Protein AF-A0A553USC6-F1 (afdb_monomer)

InterPro domains:
  IPR012440 Helical membrane plugin domain [PF07849] (114-147)

Sequence (193 aa):
MAKYIQYTPKPKTPQEHYADAEFESAEARIESLKLLRELHEAGVLDVLSKLVRGGEGLTSAIFHTLSDEGSLKAIRNVTELGKTLGSLDPQAVGQLGAVLNAGVNEGARSVAQGKGVGLTDLLKLLNDKDVQLALGAVFGLLKGAGRALREARGDTINTPNQGEFDRHDQIQPTPNAPKRPTKPVRSKPVASK

pLDDT: mean 71.59, std 14.87, range [42.75, 95.56]

Structure (mmCIF, N/CA/C/O backbone):
data_AF-A0A553USC6-F1
#
_entry.id   AF-A0A553USC6-F1
#
loop_
_atom_site.group_PDB
_atom_site.id
_atom_site.type_symbol
_atom_site.label_atom_id
_atom_site.label_alt_id
_atom_site.label_comp_id
_atom_site.label_asym_id
_atom_site.label_entity_id
_atom_site.label_seq_id
_atom_site.pdbx_PDB_ins_code
_atom_site.Cartn_x
_atom_site.Cartn_y
_atom_site.Cartn_z
_atom_site.occupancy
_atom_site.B_iso_or_equiv
_atom_site.auth_seq_id
_atom_site.auth_comp_id
_atom_site.auth_asym_id
_atom_site.auth_atom_id
_atom_site.pdbx_PDB_model_num
ATOM 1 N N . MET A 1 1 ? 70.818 21.281 6.107 1.00 44.94 1 MET A N 1
ATOM 2 C CA . MET A 1 1 ? 69.397 21.642 5.906 1.00 44.94 1 MET A CA 1
ATOM 3 C C . MET A 1 1 ? 68.691 20.419 5.331 1.00 44.94 1 MET A C 1
ATOM 5 O O . MET A 1 1 ? 69.056 20.001 4.240 1.00 44.94 1 MET A O 1
ATOM 9 N N . ALA A 1 2 ? 67.802 19.772 6.091 1.00 54.25 2 ALA A N 1
ATOM 10 C CA . ALA A 1 2 ? 67.128 18.540 5.6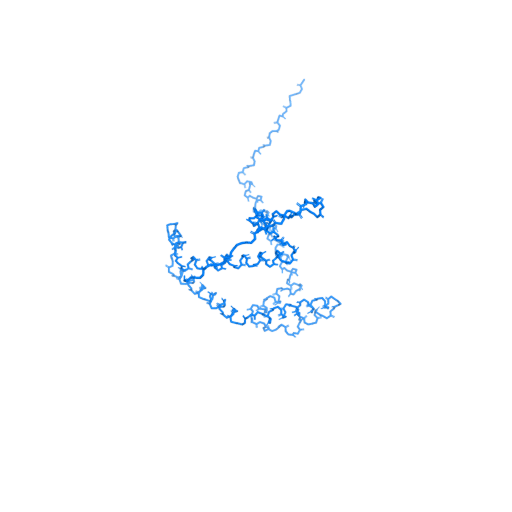68 1.00 54.25 2 ALA A CA 1
ATOM 11 C C . ALA A 1 2 ? 65.927 18.863 4.763 1.00 54.25 2 ALA A C 1
ATOM 13 O O . ALA A 1 2 ? 65.144 19.763 5.061 1.00 54.25 2 ALA A O 1
ATOM 14 N N . LYS A 1 3 ? 65.809 18.148 3.642 1.00 57.22 3 LYS A N 1
ATOM 15 C CA . LYS A 1 3 ? 64.749 18.329 2.645 1.00 57.22 3 LYS A CA 1
ATOM 16 C C . LYS A 1 3 ? 63.546 17.480 3.064 1.00 57.22 3 LYS A C 1
ATOM 18 O O . LYS A 1 3 ? 63.677 16.265 3.181 1.00 57.22 3 LYS A O 1
ATOM 23 N N . TYR A 1 4 ? 62.403 18.113 3.320 1.00 60.38 4 TYR A N 1
ATOM 24 C CA . TYR A 1 4 ? 61.165 17.407 3.655 1.00 60.38 4 TYR A CA 1
ATOM 25 C C . TYR A 1 4 ? 60.704 16.564 2.464 1.00 60.38 4 TYR A C 1
ATOM 27 O O . TYR A 1 4 ? 60.563 17.066 1.348 1.00 60.38 4 TYR A O 1
ATOM 35 N N . ILE A 1 5 ? 60.469 15.279 2.714 1.00 62.19 5 ILE A N 1
ATOM 36 C CA . ILE A 1 5 ? 59.822 14.377 1.766 1.00 62.19 5 ILE A CA 1
ATOM 37 C C . ILE A 1 5 ? 58.325 14.671 1.863 1.00 62.19 5 ILE A C 1
ATOM 39 O O . ILE A 1 5 ? 57.718 14.433 2.906 1.00 62.19 5 ILE A O 1
ATOM 43 N N . GLN A 1 6 ? 57.735 15.247 0.816 1.00 60.78 6 GLN A N 1
ATOM 44 C CA . GLN A 1 6 ? 56.282 15.374 0.747 1.00 60.78 6 GLN A CA 1
ATOM 45 C C . GLN A 1 6 ? 55.685 13.973 0.603 1.00 60.78 6 GLN A C 1
ATOM 47 O O . GLN A 1 6 ? 55.802 13.350 -0.450 1.00 60.78 6 GLN A O 1
ATOM 52 N N . TYR A 1 7 ? 55.055 13.474 1.666 1.00 62.59 7 TYR A N 1
ATOM 53 C CA . TYR A 1 7 ? 54.217 12.287 1.584 1.00 62.59 7 TYR A CA 1
ATOM 54 C C . TYR A 1 7 ? 52.884 12.689 0.955 1.00 62.59 7 TYR A C 1
ATOM 56 O O . TYR A 1 7 ? 52.000 13.221 1.622 1.00 62.59 7 TYR A O 1
ATOM 64 N N . THR A 1 8 ? 52.754 12.474 -0.349 1.00 64.56 8 THR A N 1
ATOM 65 C CA . THR A 1 8 ? 51.450 12.459 -1.010 1.00 64.56 8 THR A CA 1
ATOM 66 C C . THR A 1 8 ? 50.945 11.018 -0.942 1.00 64.56 8 THR A C 1
ATOM 68 O O . THR A 1 8 ? 51.561 10.149 -1.567 1.00 64.56 8 THR A O 1
ATOM 71 N N . PRO A 1 9 ? 49.887 10.710 -0.163 1.00 65.38 9 PRO A N 1
ATOM 72 C CA . PRO A 1 9 ? 49.318 9.371 -0.175 1.00 65.38 9 PRO A CA 1
ATOM 73 C C . PRO A 1 9 ? 48.890 9.052 -1.607 1.00 65.38 9 PRO A C 1
ATOM 75 O O . PRO A 1 9 ? 48.226 9.862 -2.258 1.00 65.38 9 PRO A O 1
ATOM 78 N N . LYS A 1 10 ? 49.319 7.896 -2.120 1.00 67.56 10 LYS A N 1
ATOM 79 C CA . LYS A 1 10 ? 48.894 7.441 -3.445 1.00 67.56 10 LYS A CA 1
ATOM 80 C C . LYS A 1 10 ? 47.360 7.362 -3.452 1.00 67.56 10 LYS A C 1
ATOM 82 O O . LYS A 1 10 ? 46.802 6.818 -2.497 1.00 67.56 10 LYS A O 1
ATOM 87 N N . PRO A 1 11 ? 46.674 7.902 -4.474 1.00 66.94 11 PRO A N 1
ATOM 88 C CA . PRO A 1 11 ? 45.236 7.715 -4.596 1.00 66.94 11 PRO A CA 1
ATOM 89 C C . PRO A 1 11 ? 44.950 6.213 -4.685 1.00 66.94 11 PRO A C 1
ATOM 91 O O . PRO A 1 11 ? 45.615 5.510 -5.452 1.00 66.94 11 PRO A O 1
ATOM 94 N N . LYS A 1 12 ? 44.007 5.736 -3.862 1.00 63.91 12 LYS A N 1
ATOM 95 C CA . LYS A 1 12 ? 43.582 4.333 -3.838 1.00 63.91 12 LYS A CA 1
ATOM 96 C C . LYS A 1 12 ? 43.211 3.898 -5.253 1.00 63.91 12 LYS A C 1
ATOM 98 O O . LYS A 1 12 ? 42.528 4.612 -5.990 1.00 63.91 12 LYS A O 1
ATOM 103 N N . THR A 1 13 ? 43.713 2.741 -5.650 1.00 69.62 13 THR A N 1
ATOM 104 C CA . THR A 1 13 ? 43.420 2.183 -6.969 1.00 69.62 13 THR A CA 1
ATOM 105 C C . THR A 1 13 ? 41.966 1.696 -7.009 1.00 69.62 13 THR A C 1
ATOM 107 O O . THR A 1 13 ? 41.433 1.293 -5.972 1.00 69.62 13 THR A O 1
ATOM 110 N N . PRO A 1 14 ? 41.280 1.703 -8.169 1.00 65.12 14 PRO A N 1
ATOM 111 C CA . PRO A 1 14 ? 39.916 1.180 -8.274 1.00 65.12 14 PRO A CA 1
ATOM 112 C C . PRO A 1 14 ? 39.765 -0.233 -7.689 1.00 65.12 14 PRO A C 1
ATOM 114 O O . PRO A 1 14 ? 38.752 -0.536 -7.075 1.00 65.12 14 PRO A O 1
ATOM 117 N N . GLN A 1 15 ? 40.796 -1.072 -7.807 1.00 60.72 15 GLN A N 1
ATOM 118 C CA . GLN A 1 15 ? 40.848 -2.427 -7.257 1.00 60.72 15 GLN A CA 1
ATOM 119 C C . GLN A 1 15 ? 40.763 -2.460 -5.721 1.00 60.72 15 GLN A C 1
ATOM 121 O O . GLN A 1 15 ? 40.082 -3.321 -5.170 1.00 60.72 15 GLN A O 1
ATOM 126 N N . GLU A 1 16 ? 41.404 -1.514 -5.031 1.00 60.69 16 GLU A N 1
ATOM 127 C CA . GLU A 1 16 ? 41.335 -1.386 -3.567 1.00 60.69 16 GLU A CA 1
ATOM 128 C C . GLU A 1 16 ? 39.966 -0.861 -3.110 1.00 60.69 16 GLU A C 1
ATOM 130 O O . GLU A 1 16 ? 39.471 -1.269 -2.064 1.00 60.69 16 GLU A O 1
ATOM 135 N N . HIS A 1 17 ? 39.305 -0.024 -3.919 1.00 58.44 17 HIS A N 1
ATOM 136 C CA . HIS A 1 17 ? 37.940 0.434 -3.639 1.00 58.44 17 HIS A CA 1
ATOM 137 C C . HIS A 1 17 ? 36.898 -0.694 -3.704 1.00 58.44 17 HIS A C 1
ATOM 139 O O . HIS A 1 17 ? 35.968 -0.700 -2.901 1.00 58.44 17 HIS A O 1
ATOM 145 N N . TYR A 1 18 ? 37.045 -1.653 -4.624 1.00 56.59 18 TYR A N 1
ATOM 146 C CA . TYR A 1 18 ? 36.136 -2.804 -4.707 1.00 56.59 18 TYR A CA 1
ATOM 147 C C . TYR A 1 18 ? 36.354 -3.806 -3.572 1.00 56.59 18 TYR A C 1
ATOM 149 O O . TYR A 1 18 ? 35.384 -4.368 -3.075 1.00 56.59 18 TYR A O 1
ATOM 157 N N . ALA A 1 19 ? 37.602 -4.006 -3.136 1.00 59.47 19 ALA A N 1
ATOM 158 C CA . ALA A 1 19 ? 37.895 -4.874 -2.000 1.00 59.47 19 ALA A CA 1
ATOM 159 C C . ALA A 1 19 ? 37.234 -4.344 -0.716 1.00 59.47 19 ALA A C 1
ATOM 161 O O . ALA A 1 19 ? 36.484 -5.082 -0.084 1.00 59.47 19 ALA A O 1
ATOM 162 N N . ASP A 1 20 ? 37.423 -3.061 -0.385 1.00 60.25 20 ASP A N 1
ATOM 163 C CA . ASP A 1 20 ? 36.818 -2.434 0.802 1.00 60.25 20 ASP A CA 1
ATOM 164 C C . ASP A 1 20 ? 35.273 -2.485 0.756 1.00 60.25 20 ASP A C 1
ATOM 166 O O . ASP A 1 20 ? 34.630 -2.813 1.753 1.00 60.25 20 ASP A O 1
ATOM 170 N N . ALA A 1 21 ? 34.666 -2.238 -0.413 1.00 58.41 21 ALA A N 1
ATOM 171 C CA . ALA A 1 21 ? 33.211 -2.291 -0.588 1.00 58.41 21 ALA A CA 1
ATOM 172 C C . ALA A 1 21 ? 32.629 -3.711 -0.431 1.00 58.41 21 ALA A C 1
ATOM 174 O O . ALA A 1 21 ? 31.536 -3.877 0.115 1.00 58.41 21 ALA A O 1
ATOM 175 N N . GLU A 1 22 ? 33.347 -4.744 -0.882 1.00 58.62 22 GLU A N 1
ATOM 176 C CA . GLU A 1 22 ? 32.961 -6.145 -0.673 1.00 58.62 22 GLU A CA 1
ATOM 177 C C . GLU A 1 22 ? 33.118 -6.565 0.799 1.00 58.62 22 GLU A C 1
ATOM 179 O O . GLU A 1 22 ? 32.257 -7.277 1.321 1.00 58.62 22 GLU A O 1
ATOM 184 N N . PHE A 1 23 ? 34.157 -6.084 1.495 1.00 58.72 23 PHE A N 1
ATOM 185 C CA . PHE A 1 23 ? 34.354 -6.334 2.929 1.00 58.72 23 PHE A CA 1
ATOM 186 C C . PHE A 1 23 ? 33.265 -5.678 3.793 1.00 58.72 23 PHE A C 1
ATOM 188 O O . PHE A 1 23 ? 32.665 -6.369 4.618 1.00 58.72 23 PHE A O 1
ATOM 195 N N . GLU A 1 24 ? 32.915 -4.407 3.559 1.00 59.81 24 GLU A N 1
ATOM 196 C CA . GLU A 1 24 ? 31.784 -3.767 4.258 1.00 59.81 24 GLU A CA 1
ATOM 197 C C . GLU A 1 24 ? 30.449 -4.460 3.938 1.00 59.81 24 GLU A C 1
ATOM 199 O O . GLU A 1 24 ? 29.599 -4.655 4.811 1.00 59.81 24 GLU A O 1
ATOM 204 N N . SER A 1 25 ? 30.278 -4.920 2.694 1.00 64.81 25 SER A N 1
ATOM 205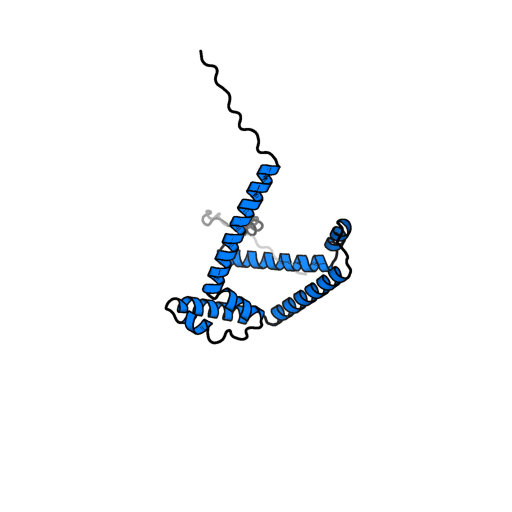 C CA . SER A 1 25 ? 29.104 -5.702 2.294 1.00 64.81 25 SER A CA 1
ATOM 206 C C . SER A 1 25 ? 29.048 -7.077 2.967 1.00 64.81 25 SER A C 1
ATOM 208 O O . SER A 1 25 ? 27.961 -7.646 3.090 1.00 64.81 25 SER A O 1
ATOM 210 N N . ALA A 1 26 ? 30.182 -7.652 3.373 1.00 68.19 26 ALA A N 1
ATOM 211 C CA . ALA A 1 26 ? 30.235 -8.915 4.103 1.00 68.19 26 ALA A CA 1
ATOM 212 C C . ALA A 1 26 ? 29.865 -8.724 5.582 1.00 68.19 26 ALA A C 1
ATOM 214 O O . ALA A 1 26 ? 29.077 -9.507 6.115 1.00 68.19 26 ALA A O 1
ATOM 215 N N . GLU A 1 27 ? 30.347 -7.659 6.224 1.00 70.38 27 GLU A N 1
ATOM 216 C CA . GLU A 1 27 ? 29.973 -7.317 7.603 1.00 70.38 27 GLU A CA 1
ATOM 217 C C . GLU A 1 27 ? 28.487 -6.969 7.721 1.00 70.38 27 GLU A C 1
ATOM 219 O O . GLU A 1 27 ? 27.786 -7.545 8.554 1.00 70.38 27 GLU A O 1
ATOM 224 N N . ALA A 1 28 ? 27.961 -6.130 6.823 1.00 74.44 28 ALA A N 1
ATOM 225 C CA . ALA A 1 28 ? 26.535 -5.800 6.795 1.00 74.44 28 ALA A CA 1
ATOM 226 C C . ALA A 1 28 ? 25.649 -7.049 6.613 1.00 74.44 28 ALA A C 1
ATOM 228 O O . ALA A 1 28 ? 24.569 -7.154 7.201 1.00 74.44 28 ALA A O 1
ATOM 229 N N . ARG A 1 29 ? 26.116 -8.041 5.840 1.00 74.25 29 ARG A N 1
ATOM 230 C CA . ARG A 1 29 ? 25.433 -9.335 5.700 1.00 74.25 29 ARG A CA 1
ATOM 231 C C . ARG A 1 29 ? 25.444 -10.126 7.005 1.00 74.25 29 ARG A C 1
ATOM 233 O O . ARG A 1 29 ? 24.400 -10.654 7.386 1.00 74.25 29 ARG A O 1
ATOM 240 N N . ILE A 1 30 ? 26.572 -10.189 7.705 1.00 82.88 30 ILE A N 1
ATOM 241 C CA . ILE A 1 30 ? 26.667 -10.874 9.002 1.00 82.88 30 ILE A CA 1
ATOM 242 C C . ILE A 1 30 ? 25.75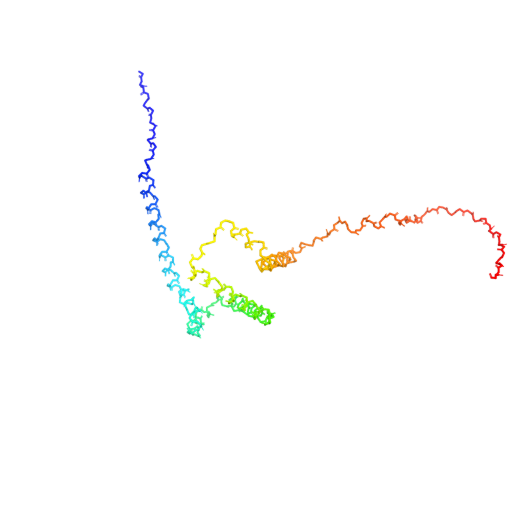0 -10.205 10.033 1.00 82.88 30 ILE A C 1
ATOM 244 O O . ILE A 1 30 ? 24.992 -10.905 10.707 1.00 82.88 30 ILE A O 1
ATOM 248 N N . GLU A 1 31 ? 25.745 -8.874 10.097 1.00 79.44 31 GLU A N 1
ATOM 249 C CA . GLU A 1 31 ? 24.875 -8.103 10.992 1.00 79.44 31 GLU A CA 1
ATOM 250 C C . GLU A 1 31 ? 23.392 -8.363 10.680 1.00 79.44 31 GLU A C 1
ATOM 252 O O . GLU A 1 31 ? 22.596 -8.630 11.579 1.00 79.44 31 GLU A O 1
ATOM 257 N N . SER A 1 32 ? 23.018 -8.404 9.394 1.00 79.62 32 SER A N 1
ATOM 258 C CA . SER A 1 32 ? 21.645 -8.716 8.978 1.00 79.62 32 SER A CA 1
ATOM 259 C C . SER A 1 32 ? 21.208 -10.128 9.387 1.00 79.62 32 SER A C 1
ATOM 261 O O . SER A 1 32 ? 20.088 -10.316 9.858 1.00 79.62 32 SER A O 1
ATOM 263 N N . LEU A 1 33 ? 22.099 -11.120 9.272 1.00 86.75 33 LEU A N 1
ATOM 264 C CA . LEU A 1 33 ? 21.831 -12.498 9.687 1.00 86.75 33 LEU A CA 1
ATOM 265 C C . LEU A 1 33 ? 21.754 -12.630 11.208 1.00 86.75 33 LEU A C 1
ATOM 267 O O . LEU A 1 33 ? 21.006 -13.468 11.713 1.00 86.75 33 LEU A O 1
ATOM 271 N N . LYS A 1 34 ? 22.521 -11.820 11.942 1.00 87.69 34 LYS A N 1
ATOM 272 C CA . LYS A 1 34 ? 22.448 -11.749 13.400 1.00 87.69 34 LYS A CA 1
ATOM 273 C C . LYS A 1 34 ? 21.118 -11.147 13.845 1.00 87.69 34 LYS A C 1
ATOM 275 O O . LYS A 1 34 ? 20.421 -11.784 14.625 1.00 87.69 34 LYS A O 1
ATOM 280 N N . LEU A 1 35 ? 20.708 -10.020 13.266 1.00 86.44 35 LEU A N 1
ATOM 281 C CA . LEU A 1 35 ? 19.398 -9.420 13.520 1.00 86.44 35 LEU A CA 1
ATOM 282 C C . LEU A 1 35 ? 18.260 -10.395 13.191 1.00 86.44 35 LEU A C 1
ATOM 284 O O . LEU A 1 35 ? 17.337 -10.567 13.979 1.00 86.44 35 LEU A O 1
ATOM 288 N N . LEU A 1 36 ? 18.330 -11.074 12.043 1.00 88.44 36 LEU A N 1
ATOM 289 C CA . LEU A 1 36 ? 17.303 -12.036 11.644 1.00 88.44 36 LEU A CA 1
ATOM 290 C C . LEU A 1 36 ? 17.210 -13.212 12.626 1.00 88.44 36 LEU A C 1
ATOM 292 O O . LEU A 1 36 ? 16.119 -13.712 12.891 1.00 88.44 36 LEU A O 1
ATOM 296 N N . ARG A 1 37 ? 18.346 -13.626 13.197 1.00 86.19 37 ARG A N 1
ATOM 297 C CA . ARG A 1 37 ? 18.407 -14.643 14.249 1.00 86.19 37 ARG A CA 1
ATOM 298 C C . ARG A 1 37 ? 17.821 -14.140 15.559 1.00 86.19 37 ARG A C 1
ATOM 300 O O . ARG A 1 37 ? 16.999 -14.840 16.127 1.00 86.19 37 ARG A O 1
ATOM 307 N N . GLU A 1 38 ? 18.161 -12.929 15.987 1.00 84.94 38 GLU A N 1
ATOM 308 C CA . GLU A 1 38 ? 17.581 -12.309 17.184 1.00 84.94 38 GLU A CA 1
ATOM 309 C C . GLU A 1 38 ? 16.056 -12.166 17.052 1.00 84.94 38 GLU A C 1
ATOM 311 O O . GLU A 1 38 ? 15.317 -12.517 17.967 1.00 84.94 38 GLU A O 1
ATOM 316 N N . LEU A 1 39 ? 15.551 -11.747 15.885 1.00 80.19 39 LEU A N 1
ATOM 317 C CA . LEU A 1 39 ? 14.110 -11.696 15.609 1.00 80.19 39 LEU A CA 1
ATOM 318 C C . LEU A 1 39 ? 13.470 -13.093 15.568 1.00 80.19 39 LEU A C 1
ATOM 320 O O . LEU A 1 39 ? 12.293 -13.236 15.908 1.00 80.19 39 LEU A O 1
ATOM 324 N N . HIS A 1 40 ? 14.201 -14.115 15.118 1.00 80.75 40 HIS A N 1
ATOM 325 C CA . HIS A 1 40 ? 13.727 -15.498 15.124 1.00 80.75 40 HIS A CA 1
ATOM 326 C C . HIS A 1 40 ? 13.645 -16.051 16.551 1.00 80.75 40 HIS A C 1
ATOM 328 O O . HIS A 1 40 ? 12.611 -16.596 16.928 1.00 80.75 40 HIS A O 1
ATOM 334 N N . GLU A 1 41 ? 14.690 -15.851 17.355 1.00 74.19 41 GLU A N 1
ATOM 335 C CA . GLU A 1 41 ? 14.759 -16.241 18.768 1.00 74.19 41 GLU A CA 1
ATOM 336 C C . GLU A 1 41 ? 13.711 -15.503 19.611 1.00 74.19 41 GLU A C 1
ATOM 338 O O . GLU A 1 41 ? 13.078 -16.102 20.476 1.00 74.19 41 GLU A O 1
ATOM 343 N N . ALA A 1 42 ? 13.446 -14.231 19.298 1.00 71.31 42 ALA A N 1
ATOM 344 C CA . ALA A 1 42 ? 12.373 -13.445 19.903 1.00 71.31 42 ALA A CA 1
ATOM 345 C C . ALA A 1 42 ? 10.959 -13.831 19.411 1.00 71.31 42 ALA A C 1
ATOM 347 O O . ALA A 1 42 ? 9.975 -13.222 19.828 1.00 71.31 42 ALA A O 1
ATOM 348 N N . GLY A 1 43 ? 10.829 -14.803 18.500 1.00 69.31 43 GLY A N 1
ATOM 349 C CA . GLY A 1 43 ? 9.545 -15.297 17.992 1.00 69.31 43 GLY A CA 1
ATOM 350 C C . GLY A 1 43 ? 8.843 -14.380 16.981 1.00 69.31 43 GLY A C 1
ATOM 351 O O . GLY A 1 43 ? 7.765 -14.718 16.496 1.00 69.31 43 GLY A O 1
ATOM 352 N N . VAL A 1 44 ? 9.444 -13.249 16.595 1.00 79.56 44 VAL A N 1
ATOM 353 C CA . VAL A 1 44 ? 8.846 -12.268 15.669 1.00 79.56 44 VAL A CA 1
ATOM 354 C C . VAL A 1 44 ? 8.631 -12.875 14.280 1.00 79.56 44 VAL A C 1
ATOM 356 O O . VAL A 1 44 ? 7.556 -12.723 13.697 1.00 79.56 44 VAL A O 1
ATOM 359 N N . LEU A 1 45 ? 9.620 -13.610 13.752 1.00 81.19 45 LEU A N 1
ATOM 360 C CA . LEU A 1 45 ? 9.480 -14.283 12.452 1.00 81.19 45 LEU A CA 1
ATOM 361 C C . LEU A 1 45 ? 8.404 -15.375 12.461 1.00 81.19 45 LEU A C 1
ATOM 363 O O . LEU A 1 45 ? 7.748 -15.576 11.441 1.00 81.19 45 LEU A O 1
ATOM 367 N N . ASP A 1 46 ? 8.208 -16.069 13.583 1.00 73.69 46 ASP A N 1
ATOM 368 C CA . ASP A 1 46 ? 7.188 -17.117 13.701 1.00 73.69 46 ASP A CA 1
ATOM 369 C C . ASP A 1 46 ? 5.776 -16.521 13.619 1.00 73.69 46 ASP A C 1
ATOM 371 O O . ASP A 1 46 ? 4.934 -17.003 12.858 1.00 73.69 46 ASP A O 1
ATOM 375 N N . VAL A 1 47 ? 5.548 -15.400 14.310 1.00 77.38 47 VAL A N 1
ATOM 376 C CA . VAL A 1 47 ? 4.292 -14.640 14.231 1.00 77.38 47 VAL A CA 1
ATOM 377 C C . VAL A 1 47 ? 4.022 -14.168 12.800 1.00 77.38 47 VAL A C 1
ATOM 379 O O . VAL A 1 47 ? 2.932 -14.396 12.271 1.00 77.38 47 VAL A O 1
ATOM 382 N N . LEU A 1 48 ? 5.011 -13.545 12.149 1.00 76.94 48 LEU A N 1
ATOM 383 C CA . LEU A 1 48 ? 4.874 -13.054 10.773 1.00 76.94 48 LEU A CA 1
ATOM 384 C C . LEU A 1 48 ? 4.623 -14.195 9.775 1.00 76.94 48 LEU A C 1
ATOM 386 O O . LEU A 1 48 ? 3.762 -14.075 8.906 1.00 76.94 48 LEU A O 1
ATOM 390 N N . SER A 1 49 ? 5.324 -15.319 9.924 1.00 76.12 49 SER A N 1
ATOM 391 C CA . SER A 1 49 ? 5.145 -16.510 9.086 1.00 76.12 49 SER A CA 1
ATOM 392 C C . SER A 1 49 ? 3.733 -17.088 9.216 1.00 76.12 49 SER A C 1
ATOM 394 O O . SER A 1 49 ? 3.068 -17.347 8.212 1.00 76.12 49 SER A O 1
ATOM 396 N N . LYS A 1 50 ? 3.223 -17.222 10.446 1.00 75.81 50 LYS A N 1
ATOM 397 C CA . LYS A 1 50 ? 1.854 -17.694 10.710 1.00 75.81 50 LYS A CA 1
ATOM 398 C C . LYS A 1 50 ? 0.795 -16.744 10.157 1.00 75.81 50 LYS A C 1
ATOM 400 O O . LYS A 1 50 ? -0.204 -17.205 9.611 1.00 75.81 50 LYS A O 1
ATOM 405 N N . LEU A 1 51 ? 1.026 -15.433 10.230 1.00 73.12 51 LEU A N 1
ATOM 406 C CA . LEU A 1 51 ? 0.133 -14.431 9.645 1.00 73.12 51 LEU A CA 1
ATOM 407 C C . LEU A 1 51 ? 0.043 -14.574 8.118 1.00 73.12 51 LEU A C 1
ATOM 409 O O . LEU A 1 51 ? -1.056 -14.607 7.569 1.00 73.12 51 LEU A O 1
ATOM 413 N N . VAL A 1 52 ? 1.183 -14.729 7.438 1.00 74.81 52 VAL A N 1
ATOM 414 C CA . VAL A 1 52 ? 1.236 -14.930 5.978 1.00 74.81 52 VAL A CA 1
ATOM 415 C C . VAL A 1 52 ? 0.582 -16.252 5.558 1.00 74.81 52 VAL A C 1
ATOM 417 O O . VAL A 1 52 ? -0.016 -16.329 4.488 1.00 74.81 52 VAL A O 1
ATOM 420 N N . ARG A 1 53 ? 0.632 -17.285 6.407 1.00 73.31 53 ARG A N 1
ATOM 421 C CA . ARG A 1 53 ? 0.007 -18.598 6.160 1.00 73.31 53 ARG A CA 1
ATOM 422 C C . ARG A 1 53 ? -1.489 -18.658 6.501 1.00 73.31 53 ARG A C 1
ATOM 424 O O . ARG A 1 53 ? -2.045 -19.747 6.554 1.00 73.31 53 ARG A O 1
ATOM 431 N N . GLY A 1 54 ? -2.148 -17.518 6.712 1.00 67.06 54 GLY A N 1
ATOM 432 C CA . GLY A 1 54 ? -3.595 -17.458 6.955 1.00 67.06 54 GLY A CA 1
ATOM 433 C C . GLY A 1 54 ? -4.003 -17.490 8.430 1.00 67.06 54 GLY A C 1
ATOM 434 O O . GLY A 1 54 ? -5.170 -17.710 8.734 1.00 67.06 54 GLY A O 1
ATOM 435 N N . GLY A 1 55 ? -3.068 -17.256 9.357 1.00 62.00 55 GLY A N 1
ATOM 436 C CA . GLY A 1 55 ? -3.347 -17.158 10.795 1.00 62.00 55 GLY A CA 1
ATOM 437 C C . GLY A 1 55 ? -3.450 -18.501 11.528 1.00 62.00 55 GLY A C 1
ATOM 438 O O . GLY A 1 55 ? -3.699 -18.521 12.736 1.00 62.00 55 GLY A O 1
ATOM 439 N N . GLU A 1 56 ? -3.228 -19.623 10.841 1.00 59.72 56 GLU A N 1
ATOM 440 C CA . GLU A 1 56 ? -3.192 -20.952 11.453 1.00 59.72 56 GLU A CA 1
ATOM 441 C C . GLU A 1 56 ? -2.037 -21.039 12.473 1.00 59.72 56 GLU A C 1
ATOM 443 O O . GLU A 1 56 ? -0.864 -20.873 12.138 1.00 59.72 56 GLU A O 1
ATOM 448 N N . GLY A 1 57 ? -2.363 -21.270 13.751 1.00 61.97 57 GLY A N 1
ATOM 449 C CA . GLY A 1 57 ? -1.376 -21.400 14.836 1.00 61.97 57 GLY A CA 1
ATOM 450 C C . GLY A 1 57 ? -1.084 -20.127 15.644 1.00 61.97 57 GLY A C 1
ATOM 451 O O . GLY A 1 57 ? -0.159 -20.130 16.461 1.00 61.97 57 GLY A O 1
ATOM 452 N N . LEU A 1 58 ? -1.864 -19.054 15.459 1.00 61.94 58 LEU A N 1
ATOM 453 C CA . LEU A 1 58 ? -1.758 -17.801 16.231 1.00 61.94 58 LEU A CA 1
ATOM 454 C C . LEU A 1 58 ? -2.305 -17.919 17.675 1.00 61.94 58 LEU A C 1
ATOM 456 O O . LEU A 1 58 ? -2.081 -17.052 18.514 1.00 61.94 58 LEU A O 1
ATOM 460 N N . THR A 1 59 ? -3.039 -18.990 17.975 1.00 57.53 59 THR A N 1
ATOM 461 C CA . THR A 1 59 ? -4.051 -19.035 19.042 1.00 57.53 59 THR A CA 1
ATOM 462 C C . THR A 1 59 ? -3.564 -19.389 20.446 1.00 57.53 59 THR A C 1
ATOM 464 O O . THR A 1 59 ? -4.334 -19.206 21.382 1.00 57.53 59 THR A O 1
ATOM 467 N N . SER A 1 60 ? -2.333 -19.870 20.643 1.00 55.56 60 SER A N 1
ATOM 468 C CA . SER A 1 60 ? -1.882 -20.328 21.975 1.00 55.56 60 SER A CA 1
ATOM 469 C C . SER A 1 60 ? -0.488 -19.847 22.390 1.00 55.56 60 SER A C 1
ATOM 471 O O . SER A 1 60 ? -0.312 -19.443 23.536 1.00 55.56 60 SER A O 1
ATOM 473 N N . ALA A 1 61 ? 0.487 -19.802 21.477 1.00 55.38 61 ALA A N 1
ATOM 474 C CA . ALA A 1 61 ? 1.856 -19.379 21.802 1.00 55.38 61 ALA A CA 1
ATOM 475 C C . ALA A 1 61 ? 1.968 -17.874 22.125 1.00 55.38 61 ALA A C 1
ATOM 477 O O . ALA A 1 61 ? 2.691 -17.485 23.033 1.00 55.38 61 ALA A O 1
ATOM 478 N N . ILE A 1 62 ? 1.202 -17.034 21.425 1.00 57.97 62 ILE A N 1
ATOM 479 C CA . ILE A 1 62 ? 1.259 -15.569 21.551 1.00 57.97 62 ILE A CA 1
ATOM 480 C C . ILE A 1 62 ? 0.557 -15.074 22.824 1.00 57.97 62 ILE A C 1
ATOM 482 O O . ILE A 1 62 ? 0.995 -14.102 23.434 1.00 57.97 62 ILE A O 1
ATOM 486 N N . PHE A 1 63 ? -0.495 -15.766 23.277 1.00 59.16 63 PHE A N 1
ATOM 487 C CA . PHE A 1 63 ? -1.211 -15.403 24.506 1.00 59.16 63 PHE A CA 1
ATOM 488 C C . PHE A 1 63 ? -0.379 -15.630 25.771 1.00 59.16 63 PHE A C 1
ATOM 490 O O . PHE A 1 63 ? -0.514 -14.870 26.727 1.00 59.16 63 PHE A O 1
ATOM 497 N N . HIS A 1 64 ? 0.508 -16.630 25.776 1.00 57.16 64 HIS A N 1
ATOM 498 C CA . HIS A 1 64 ? 1.399 -16.875 26.911 1.00 57.16 64 HIS A CA 1
ATOM 499 C C . HIS A 1 64 ? 2.453 -15.761 27.053 1.00 57.16 64 HIS A C 1
ATOM 501 O O . HIS A 1 64 ? 2.755 -15.333 28.160 1.00 57.16 64 HIS A O 1
ATOM 507 N N . THR A 1 65 ? 2.937 -15.217 25.932 1.00 54.53 65 THR A N 1
ATOM 508 C CA . THR A 1 65 ? 3.887 -14.089 25.892 1.00 54.53 65 THR A CA 1
ATOM 509 C C . THR A 1 65 ? 3.218 -12.736 26.183 1.00 54.53 65 THR A C 1
ATOM 511 O O . THR A 1 65 ? 3.838 -11.842 26.746 1.00 54.53 65 THR A O 1
ATOM 514 N N . LEU A 1 66 ? 1.933 -12.591 25.845 1.00 56.91 66 LEU A N 1
ATOM 515 C CA . LEU A 1 66 ? 1.089 -11.420 26.133 1.00 56.91 66 LEU A CA 1
ATOM 516 C C . LEU A 1 66 ? 0.429 -11.463 27.525 1.00 56.91 66 LEU A C 1
ATOM 518 O O . LEU A 1 66 ? -0.576 -10.789 27.742 1.00 56.91 66 LEU A O 1
ATOM 522 N N . SER A 1 67 ? 0.917 -12.285 28.453 1.00 57.22 67 SER A N 1
ATOM 523 C CA . SER A 1 67 ? 0.383 -12.346 29.825 1.00 57.22 67 SER A CA 1
ATOM 524 C C . SER A 1 67 ? 1.308 -11.706 30.868 1.00 57.22 67 SER A C 1
ATOM 526 O O . SER A 1 67 ? 0.902 -11.563 32.018 1.00 57.22 67 SER A O 1
ATOM 528 N N . ASP A 1 68 ? 2.510 -11.269 30.478 1.00 61.91 68 ASP A N 1
ATOM 529 C CA . ASP A 1 68 ? 3.434 -10.534 31.356 1.00 61.91 68 ASP A CA 1
ATOM 530 C C . ASP A 1 68 ? 3.039 -9.046 31.485 1.00 61.91 68 ASP A C 1
ATOM 532 O O . ASP A 1 68 ? 2.336 -8.508 30.627 1.00 61.91 68 ASP A O 1
ATOM 536 N N . GLU A 1 69 ? 3.473 -8.348 32.543 1.00 57.50 69 GLU A N 1
ATOM 537 C CA . GLU A 1 69 ? 2.979 -7.017 32.985 1.00 57.50 69 GLU A CA 1
ATOM 538 C C . GLU A 1 69 ? 2.904 -5.896 31.910 1.00 57.50 69 GLU A C 1
ATOM 540 O O . GLU A 1 69 ? 2.167 -4.920 32.069 1.00 57.50 69 GLU A O 1
ATOM 545 N N . GLY A 1 70 ? 3.584 -6.031 30.764 1.00 54.78 70 GLY A N 1
ATOM 546 C CA . GLY A 1 70 ? 3.480 -5.122 29.607 1.00 54.78 70 GLY A CA 1
ATOM 547 C C . GLY A 1 70 ? 2.154 -5.183 28.822 1.00 54.78 70 GLY A C 1
ATOM 548 O O . GLY A 1 70 ? 1.929 -4.387 27.903 1.00 54.78 70 GLY A O 1
ATOM 549 N N . SER A 1 71 ? 1.253 -6.099 29.175 1.00 59.41 71 SER A N 1
ATOM 550 C CA . SER A 1 71 ? 0.179 -6.557 28.285 1.00 59.41 71 SER A CA 1
ATOM 551 C C . SER A 1 71 ? -1.083 -5.699 28.263 1.00 59.41 71 SER A C 1
ATOM 553 O O . SER A 1 71 ? -1.787 -5.680 27.254 1.00 59.41 71 SER A O 1
ATOM 555 N N . LEU A 1 72 ? -1.348 -4.880 29.288 1.00 63.69 72 LEU A N 1
ATOM 556 C CA . LEU A 1 72 ? -2.514 -3.982 29.261 1.00 63.69 72 LEU A CA 1
ATOM 557 C C . LEU A 1 72 ? -2.432 -2.940 28.134 1.00 63.69 72 LEU A C 1
ATOM 559 O O . LEU A 1 72 ? -3.444 -2.630 27.504 1.00 63.69 72 LEU A O 1
ATOM 563 N N . LYS A 1 73 ? -1.236 -2.401 27.854 1.00 65.31 73 LYS A N 1
ATOM 564 C CA . LYS A 1 73 ? -1.041 -1.436 26.758 1.00 65.31 73 LYS A CA 1
ATOM 565 C C . LYS A 1 73 ? -1.185 -2.111 25.396 1.00 65.31 73 LYS A C 1
ATOM 567 O O . LYS A 1 73 ? -1.837 -1.553 24.520 1.00 65.31 73 LYS A O 1
ATOM 572 N N . ALA A 1 74 ? -0.633 -3.313 25.236 1.00 67.75 74 ALA A N 1
ATOM 573 C CA . ALA A 1 74 ? -0.760 -4.088 24.006 1.00 67.75 74 ALA A CA 1
ATOM 574 C C . ALA A 1 74 ? -2.225 -4.455 23.723 1.00 67.75 74 ALA A C 1
ATOM 576 O O . ALA A 1 74 ? -2.719 -4.177 22.635 1.00 67.75 74 ALA A O 1
ATOM 577 N N . ILE A 1 75 ? -2.952 -4.970 24.718 1.00 73.81 75 ILE A N 1
ATOM 578 C CA . ILE A 1 75 ? -4.380 -5.300 24.604 1.00 73.81 75 ILE A CA 1
ATOM 579 C C . ILE A 1 75 ? -5.202 -4.052 24.278 1.00 73.81 75 ILE A C 1
ATOM 581 O O . ILE A 1 75 ? -6.068 -4.097 23.403 1.00 73.81 75 ILE A O 1
ATOM 585 N N . ARG A 1 76 ? -4.919 -2.917 24.931 1.00 71.88 76 ARG A N 1
ATOM 586 C CA . ARG A 1 76 ? -5.593 -1.647 24.636 1.00 71.88 76 ARG A CA 1
ATOM 587 C C . ARG A 1 76 ? -5.338 -1.194 23.198 1.00 71.88 76 ARG A C 1
ATOM 589 O O . ARG A 1 76 ? -6.289 -0.827 22.518 1.00 71.88 76 ARG A O 1
ATOM 596 N N . ASN A 1 77 ? -4.094 -1.264 22.728 1.00 77.38 77 ASN A N 1
ATOM 597 C CA . ASN A 1 77 ? -3.732 -0.902 21.358 1.00 77.38 77 ASN A CA 1
ATOM 598 C C . ASN A 1 77 ? -4.384 -1.841 20.336 1.00 77.38 77 ASN A C 1
ATOM 600 O O . ASN A 1 77 ? -4.954 -1.370 19.363 1.00 77.38 77 ASN A O 1
ATOM 604 N N . VAL A 1 78 ? -4.374 -3.155 20.577 1.00 79.12 78 VAL A N 1
ATOM 605 C CA . VAL A 1 78 ? -5.044 -4.148 19.720 1.00 79.12 78 VAL A CA 1
ATOM 606 C C . VAL A 1 78 ? -6.555 -3.931 19.698 1.00 79.12 78 VAL A C 1
ATOM 608 O O . VAL A 1 78 ? -7.169 -4.013 18.641 1.00 79.12 78 VAL A O 1
ATOM 611 N N . THR A 1 79 ? -7.162 -3.597 20.836 1.00 81.00 79 THR A N 1
ATOM 612 C CA . THR A 1 79 ? -8.594 -3.275 20.913 1.00 81.00 79 THR A CA 1
ATOM 613 C C . THR A 1 79 ? -8.916 -2.007 20.124 1.00 81.00 79 THR A C 1
ATOM 615 O O . THR A 1 79 ? -9.912 -1.968 19.407 1.00 81.00 79 THR A O 1
ATOM 618 N N . GLU A 1 80 ? -8.077 -0.976 20.220 1.00 79.69 80 GLU A N 1
ATOM 619 C CA . GLU A 1 80 ? -8.257 0.272 19.473 1.00 79.69 80 GLU A CA 1
ATOM 620 C C . GLU A 1 80 ? -8.055 0.073 17.964 1.00 79.69 80 GLU A C 1
ATOM 622 O O . GLU A 1 80 ? -8.831 0.584 17.155 1.00 79.69 80 GLU A O 1
ATOM 627 N N . LEU A 1 81 ? -7.083 -0.756 17.575 1.00 81.00 81 LEU A N 1
ATOM 628 C CA . LEU A 1 81 ? -6.909 -1.214 16.196 1.00 81.00 81 LEU A CA 1
ATOM 629 C C . LEU A 1 81 ? -8.128 -2.010 15.719 1.00 81.00 81 LEU A C 1
ATOM 631 O O . LEU A 1 81 ? -8.617 -1.763 14.624 1.00 81.00 81 LEU A O 1
ATOM 635 N N . GLY A 1 82 ? -8.663 -2.909 16.547 1.00 77.69 82 GLY A N 1
ATOM 636 C CA . GLY A 1 82 ? -9.869 -3.681 16.251 1.00 77.69 82 GLY A CA 1
ATOM 637 C C . GLY A 1 82 ? -11.104 -2.800 16.060 1.00 77.69 82 GLY A C 1
ATOM 638 O O . GLY A 1 82 ? -11.866 -3.016 15.123 1.00 77.69 82 GLY A O 1
ATOM 639 N N . LYS A 1 83 ? -11.276 -1.756 16.881 1.00 78.06 83 LYS A N 1
ATOM 640 C CA . LYS A 1 83 ? -12.332 -0.746 16.695 1.00 78.06 83 LYS A CA 1
ATOM 641 C C . LYS A 1 83 ? -12.137 0.052 15.416 1.00 78.06 83 LYS A C 1
ATOM 643 O O . LYS A 1 83 ? -13.096 0.251 14.682 1.00 78.06 83 LYS A O 1
ATOM 648 N N . THR A 1 84 ? -10.906 0.478 15.140 1.00 81.25 84 THR A N 1
ATOM 649 C CA . THR A 1 84 ? -10.572 1.212 13.915 1.00 81.25 84 THR A CA 1
ATOM 650 C C . THR A 1 84 ? -10.893 0.358 12.691 1.00 81.25 84 THR A C 1
ATOM 652 O O . THR A 1 84 ? -11.621 0.808 11.814 1.00 81.25 84 THR A O 1
ATOM 655 N N . LEU A 1 85 ? -10.456 -0.903 12.674 1.00 77.38 85 LEU A N 1
ATOM 656 C CA . LEU A 1 85 ? -10.747 -1.867 11.610 1.00 77.38 85 LEU A CA 1
ATOM 657 C C . LEU A 1 85 ? -12.248 -2.160 11.481 1.00 77.38 85 LEU A C 1
ATOM 659 O O . LEU A 1 85 ? -12.761 -2.202 10.370 1.00 77.38 85 LEU A O 1
ATOM 663 N N . GLY A 1 86 ? -12.959 -2.316 12.600 1.00 78.38 86 GLY A N 1
ATOM 664 C CA . GLY A 1 86 ? -14.409 -2.526 12.622 1.00 78.38 86 GLY A CA 1
ATOM 665 C C . GLY A 1 86 ? -15.228 -1.292 12.226 1.00 78.38 86 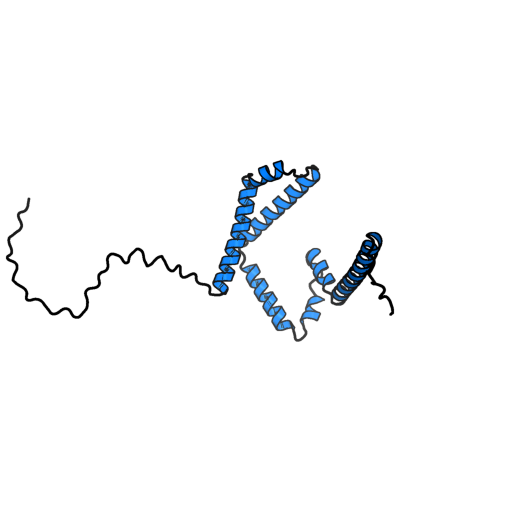GLY A C 1
ATOM 666 O O . GLY A 1 86 ? -16.365 -1.436 11.790 1.00 78.38 86 GLY A O 1
ATOM 667 N N . SER A 1 87 ? -14.661 -0.090 12.360 1.00 81.50 87 SER A N 1
ATOM 668 C CA . SER A 1 87 ? -15.265 1.167 11.899 1.00 81.50 87 SER A CA 1
ATOM 669 C C . SER A 1 87 ? -15.024 1.460 10.418 1.00 81.50 87 SER A C 1
ATOM 671 O O . SER A 1 87 ? -15.606 2.407 9.888 1.00 81.50 87 SER A O 1
ATOM 673 N N . LEU A 1 88 ? -14.175 0.674 9.743 1.00 82.81 88 LEU A N 1
ATOM 674 C CA . LEU A 1 88 ? -14.001 0.792 8.301 1.00 82.81 88 LEU A CA 1
ATOM 675 C C . LEU A 1 88 ? -15.291 0.369 7.602 1.00 82.81 88 LEU A C 1
ATOM 677 O O . LEU A 1 88 ? -15.880 -0.658 7.929 1.00 82.81 88 LEU A O 1
ATOM 681 N N . ASP A 1 89 ? -15.695 1.144 6.602 1.00 85.31 89 ASP A N 1
ATOM 682 C CA . ASP A 1 89 ? -16.817 0.788 5.741 1.00 85.31 89 ASP A CA 1
ATOM 683 C C . ASP A 1 89 ? -16.499 -0.521 4.979 1.00 85.31 89 ASP A C 1
ATOM 685 O O . ASP A 1 89 ? -15.560 -0.540 4.170 1.00 85.31 89 ASP A O 1
ATOM 689 N N . PRO A 1 90 ? -17.265 -1.613 5.189 1.0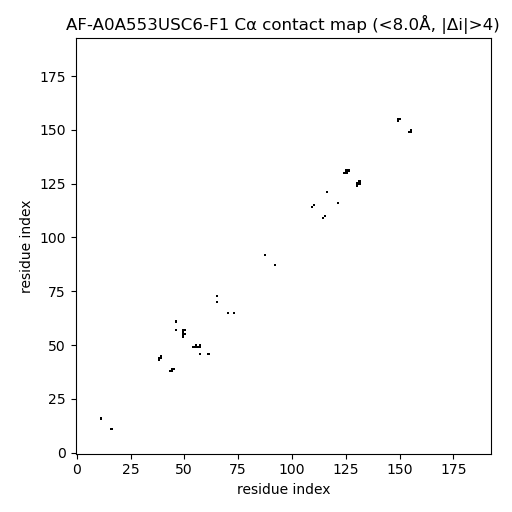0 83.00 90 PRO A N 1
ATOM 690 C CA . PRO A 1 90 ? -17.056 -2.883 4.495 1.00 83.00 90 PRO A CA 1
ATOM 691 C C . PRO A 1 90 ? -17.112 -2.743 2.972 1.00 83.00 90 PRO A C 1
ATOM 693 O O . PRO A 1 90 ? -16.423 -3.471 2.253 1.00 83.00 90 PRO A O 1
ATOM 696 N N . GLN A 1 91 ? -17.906 -1.796 2.468 1.00 85.19 91 GLN A N 1
ATOM 697 C CA . GLN A 1 91 ? -18.022 -1.534 1.042 1.00 85.19 91 GLN A CA 1
ATOM 698 C C . GLN A 1 91 ? -16.735 -0.906 0.494 1.00 85.19 91 GLN A C 1
ATOM 700 O O . GLN A 1 91 ? -16.247 -1.332 -0.553 1.00 85.19 91 GLN A O 1
ATOM 705 N N . ALA A 1 92 ? -16.140 0.044 1.221 1.00 82.81 92 ALA A N 1
ATOM 706 C CA . ALA A 1 92 ? -14.849 0.631 0.868 1.00 82.81 92 ALA A CA 1
ATOM 707 C C . ALA A 1 92 ? -13.725 -0.417 0.899 1.00 82.81 92 ALA A C 1
ATOM 709 O O . ALA A 1 92 ? -12.909 -0.479 -0.020 1.00 82.81 92 ALA A O 1
ATOM 710 N N . VAL A 1 93 ? -13.715 -1.294 1.909 1.00 85.31 93 VAL A N 1
ATOM 711 C CA . VAL A 1 93 ? -12.754 -2.407 1.999 1.00 85.31 93 VAL A CA 1
ATOM 712 C C . VAL A 1 93 ? -12.903 -3.363 0.811 1.00 85.31 93 VAL A C 1
ATOM 714 O O . VAL A 1 93 ? -11.908 -3.715 0.176 1.00 85.31 93 VAL A O 1
ATOM 717 N N . GLY A 1 94 ? -14.136 -3.742 0.459 1.00 86.38 94 GLY A N 1
ATOM 718 C CA . GLY A 1 94 ? -14.411 -4.598 -0.697 1.00 86.38 94 GLY A CA 1
ATOM 719 C C . GLY A 1 94 ? -13.976 -3.969 -2.025 1.00 86.38 94 GLY A C 1
ATOM 720 O O . GLY A 1 94 ? -13.362 -4.639 -2.855 1.00 86.38 94 GLY A O 1
ATOM 721 N N . GLN A 1 95 ? -14.229 -2.671 -2.208 1.00 87.12 95 GLN A N 1
ATOM 722 C CA . GLN A 1 95 ? -13.795 -1.928 -3.394 1.00 87.12 95 GLN A CA 1
ATOM 723 C C . GLN A 1 95 ? -12.268 -1.861 -3.504 1.00 87.12 95 GLN A C 1
ATOM 725 O O . GLN A 1 95 ? -11.726 -2.137 -4.572 1.00 87.12 95 GLN A O 1
ATOM 730 N N . LEU A 1 96 ? -11.564 -1.564 -2.407 1.00 87.50 96 LEU A N 1
ATOM 731 C CA . LEU A 1 96 ? -10.098 -1.573 -2.381 1.00 87.50 96 LEU A CA 1
ATOM 732 C C . LEU A 1 96 ? -9.543 -2.960 -2.723 1.00 87.50 96 LEU A C 1
ATOM 734 O O . LEU A 1 96 ? -8.640 -3.069 -3.549 1.00 87.50 96 LEU A O 1
ATOM 738 N N . GLY A 1 97 ? -10.116 -4.023 -2.152 1.00 88.06 97 GLY A N 1
ATOM 739 C CA . GLY A 1 97 ? -9.733 -5.399 -2.470 1.00 88.06 97 GLY A CA 1
ATOM 740 C C . GLY A 1 97 ? -9.914 -5.741 -3.952 1.00 88.06 97 GLY A C 1
ATOM 741 O O . GLY A 1 97 ? -9.020 -6.324 -4.566 1.00 88.06 97 GLY A O 1
ATOM 742 N N . ALA A 1 98 ? -11.033 -5.328 -4.554 1.00 88.75 98 ALA A N 1
ATOM 743 C CA . ALA A 1 98 ? -11.295 -5.535 -5.977 1.00 88.75 98 ALA A CA 1
ATOM 744 C C . ALA A 1 98 ? -10.293 -4.784 -6.871 1.00 88.75 98 ALA A C 1
ATOM 746 O O . ALA A 1 98 ? -9.764 -5.367 -7.818 1.00 88.75 98 ALA A O 1
ATOM 747 N N . VAL A 1 99 ? -9.988 -3.523 -6.543 1.00 88.75 99 VAL A N 1
ATOM 748 C CA . VAL A 1 99 ? -9.004 -2.701 -7.269 1.00 88.75 99 VAL A CA 1
ATOM 749 C C . VAL A 1 99 ? -7.605 -3.313 -7.183 1.00 88.75 99 VAL A C 1
ATOM 751 O O . VAL A 1 99 ? -6.922 -3.426 -8.200 1.00 88.75 99 VAL A O 1
ATOM 754 N N . LEU A 1 100 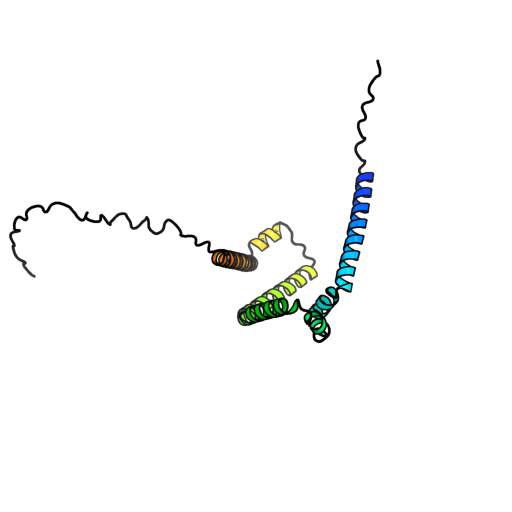? -7.187 -3.759 -5.994 1.00 89.50 100 LEU A N 1
ATOM 755 C CA . LEU A 1 100 ? -5.885 -4.401 -5.797 1.00 89.50 100 LEU A CA 1
ATOM 756 C C . LEU A 1 100 ? -5.772 -5.705 -6.592 1.00 89.50 100 LEU A C 1
ATOM 758 O O . LEU A 1 100 ? -4.779 -5.914 -7.285 1.00 89.50 100 LEU A O 1
ATOM 762 N N . ASN A 1 101 ? -6.796 -6.558 -6.543 1.00 91.75 101 ASN A N 1
ATOM 763 C CA . ASN A 1 101 ? -6.806 -7.815 -7.288 1.00 91.75 101 ASN A CA 1
ATOM 764 C C . ASN A 1 101 ? -6.758 -7.575 -8.809 1.00 91.75 101 ASN A C 1
ATOM 766 O O . ASN A 1 101 ? -5.989 -8.218 -9.523 1.00 91.75 101 ASN A O 1
ATOM 770 N N . ALA A 1 102 ? -7.529 -6.604 -9.309 1.00 90.31 102 ALA A N 1
ATOM 771 C CA . ALA A 1 102 ? -7.486 -6.212 -10.715 1.00 90.31 102 ALA A CA 1
ATOM 772 C C . ALA A 1 102 ? -6.089 -5.719 -11.132 1.00 90.31 102 ALA A C 1
ATOM 774 O O . ALA A 1 102 ? -5.567 -6.164 -12.153 1.00 90.31 102 ALA A O 1
ATOM 775 N N . GLY A 1 103 ? -5.449 -4.874 -10.316 1.00 85.75 103 GLY A N 1
ATOM 776 C CA . GLY A 1 103 ? -4.095 -4.379 -10.574 1.00 85.75 103 GLY A CA 1
ATOM 777 C C . GLY A 1 103 ? -3.034 -5.484 -10.587 1.00 85.75 103 GLY A C 1
ATOM 778 O O . GLY A 1 103 ? -2.180 -5.502 -11.473 1.00 85.75 103 GLY A O 1
ATOM 779 N N . VAL A 1 104 ? -3.108 -6.440 -9.654 1.00 91.69 104 VAL A N 1
ATOM 780 C CA . VAL A 1 104 ? -2.198 -7.600 -9.613 1.00 91.69 104 VAL A CA 1
ATOM 781 C C . VAL A 1 104 ? -2.353 -8.464 -10.864 1.00 91.69 104 VAL A C 1
ATOM 783 O O . VAL A 1 104 ? -1.351 -8.829 -11.479 1.00 91.69 104 VAL A O 1
ATOM 786 N N . ASN A 1 105 ? -3.589 -8.749 -11.281 1.00 90.00 105 ASN A N 1
ATOM 787 C CA . ASN A 1 105 ? -3.850 -9.541 -12.483 1.00 90.00 105 ASN A CA 1
ATOM 788 C C . ASN A 1 105 ? -3.359 -8.838 -13.757 1.00 90.00 105 ASN A C 1
ATOM 790 O O . ASN A 1 105 ? -2.734 -9.475 -14.607 1.00 90.00 105 ASN A O 1
ATOM 794 N N . GLU A 1 106 ? -3.588 -7.529 -13.881 1.00 85.69 106 GLU A N 1
ATOM 795 C CA . GLU A 1 106 ? -3.133 -6.752 -15.039 1.00 85.69 106 GLU A CA 1
ATOM 796 C C . GLU A 1 106 ? -1.599 -6.638 -15.086 1.00 85.69 106 GLU A C 1
ATOM 798 O O . GLU A 1 106 ? -0.982 -6.784 -16.146 1.00 85.69 106 GLU A O 1
ATOM 803 N N . GLY A 1 107 ? -0.955 -6.473 -13.927 1.00 83.69 107 GLY A N 1
ATOM 804 C CA . GLY A 1 107 ? 0.502 -6.495 -13.801 1.00 83.69 107 GLY A CA 1
ATOM 805 C C . GLY A 1 107 ? 1.098 -7.852 -14.182 1.00 83.69 107 GLY A C 1
ATOM 806 O O . GLY A 1 107 ? 2.028 -7.917 -14.987 1.00 83.69 107 GLY A O 1
ATOM 807 N N . ALA A 1 108 ? 0.521 -8.948 -13.680 1.00 84.88 108 ALA A N 1
ATOM 808 C CA . ALA A 1 108 ? 0.938 -10.303 -14.035 1.00 84.88 108 ALA A CA 1
ATOM 809 C C . ALA A 1 108 ? 0.805 -10.561 -15.545 1.00 84.88 108 ALA A C 1
ATOM 811 O O . ALA A 1 108 ? 1.704 -11.133 -16.165 1.00 84.88 108 ALA A O 1
ATOM 812 N N . ARG A 1 109 ? -0.279 -10.077 -16.163 1.00 83.56 109 ARG A N 1
ATOM 813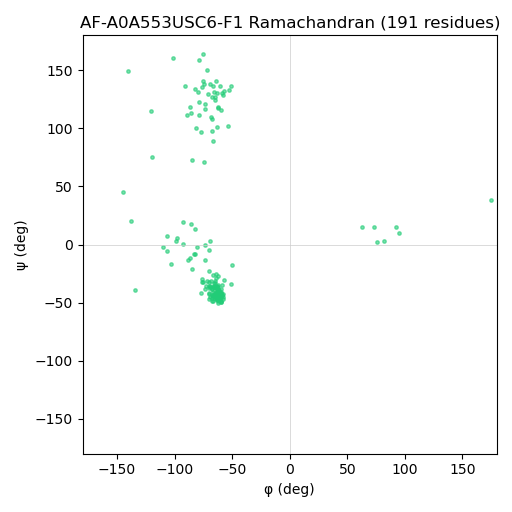 C CA . ARG A 1 109 ? -0.503 -10.175 -17.610 1.00 83.56 109 ARG A CA 1
ATOM 814 C C . ARG A 1 109 ? 0.507 -9.353 -18.413 1.00 83.56 109 ARG A C 1
ATOM 816 O O . ARG A 1 109 ? 1.001 -9.836 -19.430 1.00 83.56 109 ARG A O 1
ATOM 823 N N . SER A 1 110 ? 0.839 -8.150 -17.951 1.00 79.19 110 SER A N 1
ATOM 824 C CA . SER A 1 110 ? 1.845 -7.284 -18.579 1.00 79.19 110 SER A CA 1
ATOM 825 C C . SER A 1 110 ? 3.239 -7.918 -18.557 1.00 79.19 110 SER A C 1
ATOM 827 O O . SER A 1 110 ? 3.932 -7.919 -19.576 1.00 79.19 110 SER A O 1
ATOM 829 N N . VAL A 1 111 ? 3.618 -8.543 -17.436 1.00 80.88 111 VAL A N 1
ATOM 830 C CA . VAL A 1 111 ? 4.881 -9.289 -17.301 1.00 80.88 111 VAL A CA 1
ATOM 831 C C . VAL A 1 111 ? 4.891 -10.535 -18.191 1.00 80.88 111 VAL A C 1
ATOM 833 O O . VAL A 1 111 ? 5.867 -10.767 -18.902 1.00 80.88 111 VAL A O 1
ATOM 836 N N . ALA A 1 112 ? 3.799 -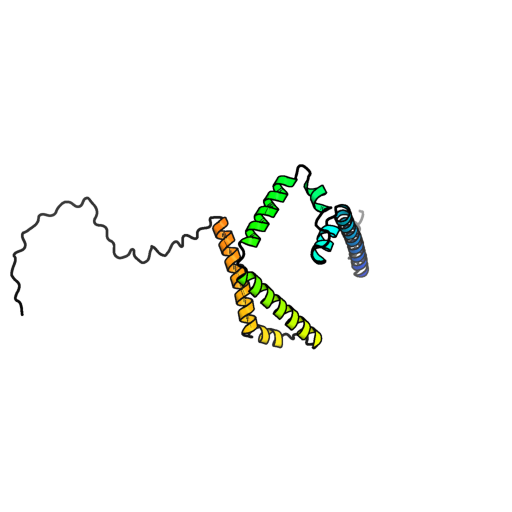11.306 -18.219 1.00 78.69 112 ALA A N 1
ATOM 837 C CA . ALA A 1 112 ? 3.686 -12.512 -19.045 1.00 78.69 112 ALA A CA 1
ATOM 838 C C . ALA A 1 112 ? 3.783 -12.226 -20.556 1.00 78.69 112 ALA A C 1
ATOM 840 O O . ALA A 1 112 ? 4.224 -13.079 -21.322 1.00 78.69 112 ALA A O 1
ATOM 841 N N . GLN A 1 113 ? 3.400 -11.023 -20.993 1.00 80.00 113 GLN A N 1
ATOM 842 C CA . GLN A 1 113 ? 3.535 -10.584 -22.385 1.00 80.00 113 GLN A CA 1
ATOM 843 C C . GLN A 1 113 ? 4.948 -10.096 -22.744 1.00 80.00 113 GLN A C 1
ATOM 845 O O . GLN A 1 113 ? 5.177 -9.726 -23.894 1.00 80.00 113 GLN A O 1
ATOM 850 N N . GLY A 1 114 ? 5.889 -10.060 -21.791 1.00 66.56 114 GLY A N 1
ATOM 851 C CA . GLY A 1 114 ? 7.273 -9.633 -22.027 1.00 66.56 114 GLY A CA 1
ATOM 852 C C . GLY A 1 114 ? 7.414 -8.176 -22.481 1.00 66.56 114 GLY A C 1
ATOM 853 O O . GLY A 1 114 ? 8.463 -7.785 -22.993 1.00 66.56 114 GLY A O 1
ATOM 854 N N . LYS A 1 115 ? 6.364 -7.360 -22.327 1.00 63.34 115 LYS A N 1
ATOM 855 C CA . LYS A 1 115 ? 6.363 -5.956 -22.739 1.00 63.34 115 LYS A CA 1
ATOM 856 C C . LYS A 1 115 ? 7.049 -5.111 -21.672 1.00 63.34 115 LYS A C 1
ATOM 858 O O . LYS A 1 115 ? 6.447 -4.752 -20.665 1.00 63.34 115 LYS A O 1
ATOM 863 N N . GLY A 1 116 ? 8.312 -4.769 -21.912 1.00 62.75 116 GLY A N 1
ATOM 864 C CA . GLY A 1 116 ? 8.945 -3.647 -21.224 1.00 62.75 116 GLY A CA 1
ATOM 865 C C . GLY A 1 116 ? 8.243 -2.341 -21.603 1.00 62.75 116 GLY A C 1
ATOM 866 O O . GLY A 1 116 ? 7.851 -2.159 -22.756 1.00 62.75 116 GLY A O 1
ATOM 867 N N . VAL A 1 117 ? 8.069 -1.434 -20.645 1.00 72.25 117 VAL A N 1
ATOM 868 C CA . VAL A 1 117 ? 7.466 -0.124 -20.917 1.00 72.25 117 VAL A CA 1
ATOM 869 C C . VAL A 1 117 ? 8.563 0.837 -21.382 1.00 72.25 117 VAL A C 1
ATOM 871 O O . VAL A 1 117 ? 9.468 1.167 -20.617 1.00 72.25 117 VAL A O 1
ATOM 874 N N . GLY A 1 118 ? 8.511 1.269 -22.645 1.00 83.56 118 GLY A N 1
ATOM 875 C CA . GLY A 1 118 ? 9.415 2.292 -23.184 1.00 83.56 118 GLY A CA 1
ATOM 876 C C . GLY A 1 118 ? 9.054 3.708 -22.712 1.00 83.56 118 GLY A C 1
ATOM 877 O O . GLY A 1 118 ? 7.940 3.952 -22.255 1.00 83.56 118 GLY A O 1
ATOM 878 N N . LEU A 1 119 ? 9.966 4.677 -22.863 1.00 85.88 119 LEU A N 1
ATOM 879 C CA . LEU A 1 119 ? 9.754 6.070 -22.420 1.00 85.88 119 LEU A CA 1
ATOM 880 C C . LEU A 1 119 ? 8.543 6.744 -23.098 1.00 85.88 119 LEU A C 1
ATOM 882 O O . LEU A 1 119 ? 7.790 7.483 -22.467 1.00 85.88 119 LEU A O 1
ATOM 886 N N . THR A 1 120 ? 8.329 6.467 -24.383 1.00 88.44 120 THR A N 1
ATOM 887 C CA . THR A 1 120 ? 7.173 6.952 -25.150 1.00 88.44 120 THR A CA 1
ATOM 888 C C . THR A 1 120 ? 5.867 6.299 -24.715 1.00 88.44 120 THR A C 1
ATOM 890 O O . THR A 1 120 ? 4.829 6.958 -24.693 1.00 88.44 120 THR A O 1
ATOM 893 N N . ASP A 1 121 ? 5.906 5.021 -24.349 1.00 82.69 121 ASP A N 1
ATOM 894 C CA . ASP A 1 121 ? 4.731 4.295 -23.870 1.00 82.69 121 ASP A CA 1
ATOM 895 C C . ASP A 1 121 ? 4.378 4.685 -22.433 1.00 82.69 121 ASP A C 1
ATOM 897 O O . ASP A 1 121 ? 3.200 4.794 -22.120 1.00 82.69 121 ASP A O 1
ATOM 901 N N . LEU A 1 122 ? 5.365 5.028 -21.598 1.00 86.62 122 LEU A N 1
ATOM 902 C CA . LEU A 1 122 ? 5.165 5.670 -20.293 1.00 86.62 122 LEU A CA 1
ATOM 903 C C . LEU A 1 122 ? 4.404 6.994 -20.420 1.00 86.62 122 LEU A C 1
ATOM 905 O O . LEU A 1 122 ? 3.448 7.226 -19.686 1.00 86.62 122 LEU A O 1
ATOM 909 N N . LEU A 1 123 ? 4.797 7.852 -21.368 1.00 88.06 123 LEU A N 1
ATOM 910 C CA . LEU A 1 123 ? 4.101 9.119 -21.615 1.00 88.06 123 LEU A CA 1
ATOM 911 C C . LEU A 1 123 ? 2.660 8.904 -22.091 1.00 88.06 123 LEU A C 1
ATOM 913 O O . LEU A 1 123 ? 1.770 9.655 -21.699 1.00 88.06 123 LEU A O 1
ATOM 917 N N . LYS A 1 124 ? 2.414 7.869 -22.902 1.00 87.56 124 LYS A N 1
ATOM 918 C CA . LYS A 1 124 ? 1.052 7.482 -23.291 1.00 87.56 124 LYS A CA 1
ATOM 919 C C . LYS A 1 124 ? 0.259 6.945 -22.104 1.00 87.56 124 LYS A C 1
ATOM 921 O O . LYS A 1 124 ? -0.881 7.356 -21.940 1.00 87.56 124 LYS A O 1
ATOM 926 N N . LEU A 1 125 ? 0.863 6.099 -21.266 1.00 87.56 125 LEU A N 1
ATOM 927 C CA . LEU A 1 125 ? 0.246 5.569 -20.046 1.00 87.56 125 LEU A CA 1
ATOM 928 C C . LEU A 1 125 ? -0.137 6.692 -19.083 1.00 87.56 125 LEU A C 1
ATOM 930 O O . LEU A 1 125 ? -1.226 6.679 -18.535 1.00 87.56 125 LEU A O 1
ATOM 934 N N . LEU A 1 126 ? 0.716 7.697 -18.895 1.00 87.56 126 LEU A N 1
ATOM 935 C CA . LEU A 1 126 ? 0.385 8.851 -18.051 1.00 87.56 126 LEU A CA 1
ATOM 936 C C . LEU A 1 126 ? -0.784 9.681 -18.603 1.00 87.56 126 LEU A C 1
ATOM 938 O O . LEU A 1 126 ? -1.465 10.371 -17.844 1.00 87.56 126 LEU A O 1
ATOM 942 N N . ASN A 1 127 ? -1.015 9.626 -19.915 1.00 91.31 127 ASN A N 1
ATOM 943 C CA . ASN A 1 127 ? -2.144 10.280 -20.566 1.00 91.31 127 ASN A CA 1
ATOM 944 C C . ASN A 1 127 ? -3.374 9.362 -20.703 1.00 91.31 127 ASN A C 1
ATOM 946 O O . ASN A 1 127 ? -4.393 9.778 -21.251 1.00 91.31 127 ASN A O 1
ATOM 950 N N . ASP A 1 128 ? -3.279 8.122 -20.221 1.00 94.31 128 ASP A N 1
ATOM 951 C CA . ASP A 1 128 ? -4.378 7.169 -20.206 1.00 94.31 128 ASP A CA 1
ATOM 952 C C . ASP A 1 128 ? -5.390 7.531 -19.109 1.00 94.31 128 ASP A C 1
ATOM 954 O O . ASP A 1 128 ? -5.031 7.906 -17.988 1.00 94.31 128 ASP A O 1
ATOM 958 N N . LYS A 1 129 ? -6.678 7.420 -19.437 1.00 93.12 129 LYS A N 1
ATOM 959 C CA . LYS A 1 129 ? -7.773 7.812 -18.546 1.00 93.12 129 LYS A CA 1
ATOM 960 C C . LYS A 1 129 ? -7.824 6.958 -17.276 1.00 93.12 129 LYS A C 1
ATOM 962 O O . LYS A 1 129 ? -8.122 7.493 -16.207 1.00 93.12 129 LYS A O 1
ATOM 967 N N . ASP A 1 130 ? -7.531 5.664 -17.375 1.00 92.12 130 ASP A N 1
ATOM 968 C CA . ASP A 1 130 ? -7.589 4.741 -16.242 1.00 92.12 130 ASP A CA 1
ATOM 969 C C . ASP A 1 130 ? -6.409 4.984 -15.292 1.00 92.12 130 ASP A C 1
ATOM 971 O O . ASP A 1 130 ? -6.578 5.016 -14.069 1.00 92.12 130 ASP A O 1
ATOM 975 N N . VAL A 1 131 ? -5.227 5.283 -15.842 1.00 91.19 131 VAL A N 1
ATOM 976 C CA . VAL A 1 131 ? -4.050 5.693 -15.057 1.00 91.19 131 VAL A CA 1
ATOM 977 C C . VAL A 1 131 ? -4.297 7.027 -14.354 1.00 91.19 131 VAL A C 1
ATOM 979 O O . VAL A 1 131 ? -4.010 7.162 -13.165 1.00 91.19 131 VAL A O 1
ATOM 982 N N . GLN A 1 132 ? -4.878 8.009 -15.044 1.00 93.88 132 GLN A N 1
ATOM 983 C CA . GLN A 1 132 ? -5.237 9.297 -14.443 1.00 93.88 132 GLN A CA 1
ATOM 984 C C . GLN A 1 132 ? -6.259 9.147 -13.312 1.00 93.88 132 GLN A C 1
ATOM 986 O O . GLN A 1 132 ? -6.128 9.806 -12.278 1.00 93.88 132 GLN A O 1
ATOM 991 N N . LEU A 1 133 ? -7.246 8.260 -13.469 1.00 91.25 133 LEU A N 1
ATOM 992 C CA . LEU A 1 133 ? -8.222 7.956 -12.424 1.00 91.25 133 LEU A CA 1
ATOM 993 C C . LEU A 1 133 ? -7.550 7.332 -11.192 1.00 91.25 133 LEU A C 1
ATOM 995 O O . LEU A 1 133 ? -7.813 7.762 -10.066 1.00 91.25 133 LEU A O 1
ATOM 999 N N . ALA A 1 134 ? -6.643 6.373 -11.395 1.00 90.19 134 ALA A N 1
ATOM 1000 C CA . ALA A 1 134 ? -5.879 5.749 -10.316 1.00 90.19 134 ALA A CA 1
ATOM 1001 C C . ALA A 1 134 ? -4.971 6.758 -9.590 1.00 90.19 134 ALA A C 1
ATOM 1003 O O . ALA A 1 134 ? -4.966 6.818 -8.360 1.00 90.19 134 ALA A O 1
ATOM 1004 N N . LEU A 1 135 ? -4.258 7.609 -10.334 1.00 92.50 135 LEU A N 1
ATOM 1005 C CA . LEU A 1 135 ? -3.458 8.697 -9.763 1.00 92.50 135 LEU A CA 1
ATOM 1006 C C . LEU A 1 135 ? -4.329 9.677 -8.971 1.00 92.50 135 LEU A C 1
ATOM 1008 O O . LEU A 1 135 ? -3.959 10.082 -7.870 1.00 92.50 135 LEU A O 1
ATOM 1012 N N . GLY A 1 136 ? -5.512 10.015 -9.487 1.00 92.81 136 GLY A N 1
ATOM 1013 C CA . GLY A 1 136 ? -6.500 10.829 -8.783 1.00 92.81 136 GLY A CA 1
ATOM 1014 C C . GLY A 1 136 ? -6.925 10.212 -7.450 1.00 92.81 136 GLY A C 1
ATOM 1015 O O . GLY A 1 136 ? -6.987 10.919 -6.444 1.00 92.81 136 GLY A O 1
ATOM 1016 N N . ALA A 1 137 ? -7.145 8.896 -7.408 1.00 90.31 137 ALA A N 1
ATOM 1017 C CA . ALA A 1 137 ? -7.454 8.178 -6.174 1.00 90.31 137 ALA A CA 1
ATOM 1018 C C . ALA A 1 137 ? -6.288 8.223 -5.169 1.00 90.31 137 ALA A C 1
ATOM 1020 O O . ALA A 1 137 ? -6.504 8.529 -3.995 1.00 90.31 137 ALA A O 1
ATOM 1021 N N . VAL A 1 138 ? -5.047 8.007 -5.624 1.00 91.00 138 VAL A N 1
ATOM 1022 C CA . VAL A 1 138 ? -3.840 8.089 -4.779 1.00 91.00 138 VAL A CA 1
ATOM 1023 C C . VAL A 1 138 ? -3.662 9.495 -4.204 1.00 91.00 138 VAL A C 1
ATOM 1025 O O . VAL A 1 138 ? -3.482 9.658 -2.996 1.00 91.00 138 VAL A O 1
ATOM 1028 N N . PHE A 1 139 ? -3.768 10.533 -5.036 1.00 95.56 139 PHE A N 1
ATOM 1029 C CA . PHE A 1 139 ? -3.687 11.919 -4.572 1.00 95.56 139 PHE A CA 1
ATOM 1030 C C . PHE A 1 139 ? -4.853 12.298 -3.658 1.00 95.56 139 PHE A C 1
ATOM 1032 O O . PHE A 1 139 ? -4.659 13.042 -2.696 1.00 95.56 139 PHE A O 1
ATOM 1039 N N . GLY A 1 140 ? -6.050 11.771 -3.915 1.00 93.38 140 GLY A N 1
ATOM 1040 C CA . GLY A 1 140 ? -7.212 11.926 -3.045 1.00 93.38 140 GLY A CA 1
ATOM 1041 C C . GLY A 1 140 ? -6.966 11.348 -1.652 1.00 93.38 140 GLY A C 1
ATOM 1042 O O . GLY A 1 140 ? -7.202 12.036 -0.657 1.00 93.38 140 GLY A O 1
ATOM 1043 N N . LEU A 1 141 ? -6.410 10.135 -1.579 1.00 89.75 141 LEU A N 1
ATOM 1044 C CA . LEU A 1 141 ? -6.012 9.490 -0.327 1.00 89.75 141 LEU A CA 1
ATOM 1045 C C . LEU A 1 141 ? -4.967 10.325 0.416 1.00 89.75 141 LEU A C 1
ATOM 1047 O O . LEU A 1 141 ? -5.151 10.633 1.593 1.00 89.75 141 LEU A O 1
ATOM 1051 N N . LEU A 1 142 ? -3.908 10.756 -0.277 1.00 93.75 142 LEU A N 1
ATOM 1052 C CA . LEU A 1 142 ? -2.855 11.601 0.297 1.00 93.75 142 LEU A CA 1
ATOM 1053 C C . LEU A 1 142 ? -3.422 12.921 0.844 1.00 93.75 142 LEU A C 1
ATOM 1055 O O . LEU A 1 142 ? -3.083 13.341 1.952 1.00 93.75 142 LEU A O 1
ATOM 1059 N N . LYS A 1 143 ? -4.330 13.563 0.100 1.00 92.94 143 LYS A N 1
ATOM 1060 C CA . LYS A 1 143 ? -5.005 14.799 0.517 1.00 92.94 143 LYS A CA 1
ATOM 1061 C C . LYS A 1 143 ? -5.894 14.578 1.742 1.00 92.94 143 LYS A C 1
ATOM 1063 O O . LYS A 1 143 ? -5.893 15.417 2.642 1.00 92.94 143 LYS A O 1
ATOM 1068 N N . GLY A 1 144 ? -6.631 13.469 1.785 1.00 91.31 144 GLY A N 1
ATOM 1069 C CA . GLY A 1 144 ? -7.458 13.080 2.927 1.00 91.31 144 GLY A CA 1
ATOM 1070 C C . GLY A 1 144 ? -6.623 12.835 4.184 1.00 91.31 144 GLY A C 1
ATOM 1071 O O . GLY A 1 144 ? -6.899 13.426 5.225 1.00 91.31 144 GLY A O 1
ATOM 1072 N N . ALA A 1 145 ? -5.546 12.056 4.066 1.00 89.69 145 ALA A N 1
ATOM 1073 C CA . ALA A 1 145 ? -4.622 11.780 5.165 1.00 89.69 145 ALA A CA 1
ATOM 1074 C C . ALA A 1 145 ? -3.968 13.063 5.705 1.00 89.69 145 ALA A C 1
ATOM 1076 O O . ALA A 1 145 ? -3.941 13.296 6.913 1.00 89.69 145 ALA A O 1
ATOM 1077 N N . GLY A 1 146 ? -3.501 13.942 4.812 1.00 89.25 146 GLY A N 1
ATOM 1078 C CA . GLY A 1 146 ? -2.927 15.231 5.197 1.00 89.25 146 GLY A CA 1
ATOM 1079 C C . GLY A 1 146 ? -3.932 16.161 5.884 1.00 89.25 146 GLY A C 1
ATOM 1080 O O . GLY A 1 146 ? -3.559 16.886 6.806 1.00 89.25 146 GLY A O 1
ATOM 1081 N N . ARG A 1 147 ? -5.208 16.137 5.471 1.00 92.25 147 ARG A N 1
ATOM 1082 C CA . ARG A 1 147 ? -6.285 16.883 6.140 1.00 92.25 147 ARG A CA 1
ATOM 1083 C C . ARG A 1 147 ? -6.551 16.336 7.543 1.00 92.25 147 ARG A C 1
ATOM 1085 O O . ARG A 1 147 ? -6.549 17.121 8.481 1.00 92.25 147 ARG A O 1
ATOM 1092 N N . ALA A 1 148 ? -6.693 15.021 7.691 1.00 85.94 148 ALA A N 1
ATOM 1093 C CA . ALA A 1 148 ? -6.915 14.390 8.992 1.00 85.94 148 ALA A CA 1
ATOM 1094 C C . ALA A 1 148 ? -5.763 14.674 9.976 1.00 85.94 148 ALA A C 1
ATOM 1096 O O . ALA A 1 148 ? -6.000 15.014 11.132 1.00 85.94 148 ALA A O 1
ATOM 1097 N N . LEU A 1 149 ? -4.508 14.620 9.509 1.00 89.56 149 LEU A N 1
ATOM 1098 C CA . LEU A 1 149 ? -3.339 14.953 10.331 1.00 89.56 149 LEU A CA 1
ATOM 1099 C C . LEU A 1 149 ? -3.320 16.431 10.755 1.00 89.56 149 LEU A C 1
ATOM 1101 O O . LEU A 1 149 ? -2.913 16.754 11.870 1.00 89.56 149 LEU A O 1
ATOM 1105 N N . ARG A 1 150 ? -3.764 17.328 9.870 1.00 87.88 150 ARG A N 1
ATOM 1106 C CA . ARG A 1 150 ? -3.882 18.764 10.149 1.00 87.88 150 ARG A CA 1
ATOM 1107 C C . ARG A 1 150 ? -4.961 19.053 11.191 1.00 87.88 150 ARG A C 1
ATOM 1109 O O . ARG A 1 150 ? -4.710 19.800 12.131 1.00 87.88 150 ARG A O 1
ATOM 1116 N N . GLU A 1 151 ? -6.129 18.434 11.043 1.00 87.31 151 GLU A N 1
ATOM 1117 C CA . GLU A 1 151 ? -7.240 18.532 11.995 1.00 87.31 151 GLU A CA 1
ATOM 1118 C C . GLU A 1 151 ? -6.835 17.990 13.372 1.00 87.31 151 GLU A C 1
ATOM 1120 O O . GLU A 1 151 ? -7.064 18.653 14.381 1.00 87.31 151 GLU A O 1
ATOM 1125 N N . ALA A 1 152 ? -6.128 16.856 13.416 1.00 82.31 152 ALA A N 1
ATOM 1126 C CA . ALA A 1 152 ? -5.594 16.287 14.653 1.00 82.31 152 ALA A CA 1
ATOM 1127 C C . ALA A 1 152 ? -4.543 17.183 15.341 1.00 82.31 152 ALA A C 1
ATOM 1129 O O . ALA A 1 152 ? -4.416 17.146 16.564 1.00 82.31 152 ALA A O 1
ATOM 1130 N N . ARG A 1 153 ? -3.797 18.000 14.580 1.00 84.00 153 ARG A N 1
ATOM 1131 C CA . ARG A 1 153 ? -2.850 18.996 15.117 1.00 84.00 153 ARG A CA 1
ATOM 1132 C C . ARG A 1 153 ? -3.496 20.317 15.541 1.00 84.00 153 ARG A C 1
ATOM 1134 O O . ARG A 1 153 ? -2.810 21.136 16.142 1.00 84.00 153 ARG A O 1
ATOM 1141 N N . GLY A 1 154 ? -4.780 20.533 15.252 1.00 77.69 154 GLY A N 1
ATOM 1142 C CA . GLY A 1 154 ? -5.455 21.803 15.535 1.00 77.69 154 GLY A CA 1
ATOM 1143 C C . GLY A 1 154 ? -5.045 22.951 14.604 1.00 77.69 154 GLY A C 1
ATOM 1144 O O . GLY A 1 154 ? -5.361 24.107 14.885 1.00 77.69 154 GLY A O 1
ATOM 1145 N N . ASP A 1 155 ? -4.387 22.645 13.481 1.00 69.38 155 ASP A N 1
ATOM 1146 C CA . ASP A 1 155 ? -3.989 23.611 12.454 1.00 69.38 155 ASP A CA 1
ATOM 1147 C C . ASP A 1 155 ? -5.228 24.039 11.643 1.00 69.38 155 ASP A C 1
ATOM 1149 O O . ASP A 1 155 ? -5.422 23.671 10.480 1.00 69.38 155 ASP A O 1
ATOM 1153 N N . THR A 1 156 ? -6.115 24.811 12.271 1.00 58.38 156 THR A N 1
ATOM 1154 C CA . THR A 1 156 ? -7.190 25.507 11.568 1.00 58.38 156 THR A CA 1
ATOM 1155 C C . THR A 1 156 ? -6.557 26.588 10.701 1.00 58.38 156 THR A C 1
ATOM 1157 O O . THR A 1 156 ? -6.051 27.599 11.188 1.00 58.38 156 THR A O 1
ATOM 1160 N N . ILE A 1 157 ? -6.586 26.398 9.381 1.00 57.09 157 ILE A N 1
ATOM 1161 C CA . ILE A 1 157 ? -6.445 27.528 8.468 1.00 57.09 157 ILE A CA 1
ATOM 1162 C C . ILE A 1 157 ? -7.710 28.362 8.678 1.00 57.09 157 ILE A C 1
ATOM 1164 O O . ILE A 1 157 ? -8.718 28.161 8.007 1.00 57.09 157 ILE A O 1
ATOM 1168 N N . ASN A 1 158 ? -7.661 29.302 9.622 1.00 53.31 158 ASN A N 1
ATOM 1169 C CA . ASN A 1 158 ? -8.380 30.551 9.450 1.00 53.31 158 ASN A CA 1
ATOM 1170 C C . ASN A 1 158 ? -7.901 31.075 8.104 1.00 53.31 158 ASN A C 1
ATOM 1172 O O . ASN A 1 158 ? -6.765 31.521 8.007 1.00 53.31 158 ASN A O 1
ATOM 1176 N N . THR A 1 159 ? -8.695 30.934 7.044 1.00 49.09 159 THR A N 1
ATOM 1177 C CA . THR A 1 159 ? -8.456 31.678 5.812 1.00 49.09 159 THR A CA 1
ATOM 1178 C C . THR A 1 159 ? -8.617 33.147 6.197 1.00 49.09 159 THR A C 1
ATOM 1180 O O . THR A 1 159 ? -9.754 33.598 6.358 1.00 49.09 159 THR A O 1
ATOM 1183 N N . PRO A 1 160 ? -7.539 33.922 6.409 1.00 50.16 160 PRO A N 1
ATOM 1184 C CA . PRO A 1 160 ? -7.670 35.313 6.782 1.00 50.16 160 PRO A CA 1
ATOM 1185 C C . PRO A 1 160 ? -7.827 36.055 5.462 1.00 50.16 160 PRO A C 1
ATOM 1187 O O . PRO A 1 160 ? -6.838 36.564 4.962 1.00 50.16 160 PRO A O 1
ATOM 1190 N N . ASN A 1 161 ? -8.996 35.930 4.817 1.00 55.88 161 ASN A N 1
ATOM 1191 C CA . ASN A 1 161 ? -9.448 36.760 3.684 1.00 55.88 161 ASN A CA 1
ATOM 1192 C C . ASN A 1 161 ? -10.790 36.302 3.071 1.00 55.88 161 ASN A C 1
ATOM 1194 O O . ASN A 1 161 ? -10.981 36.376 1.861 1.00 55.88 161 ASN A O 1
ATOM 1198 N N . GLN A 1 162 ? -11.760 35.862 3.880 1.00 53.56 162 GLN A N 1
ATOM 1199 C CA . GLN A 1 162 ? -13.173 35.858 3.447 1.00 53.56 162 GLN A CA 1
ATOM 1200 C C . GLN A 1 162 ? -14.048 36.896 4.168 1.00 53.56 162 GLN A C 1
ATOM 1202 O O . GLN A 1 162 ? -15.206 37.056 3.814 1.00 53.56 162 GLN A O 1
ATOM 1207 N N . GLY A 1 163 ? -13.494 37.662 5.117 1.00 48.16 163 GLY A N 1
ATOM 1208 C CA . GLY A 1 163 ? -14.211 38.731 5.832 1.00 48.16 163 GLY A CA 1
ATOM 1209 C C . GLY A 1 163 ? -13.830 40.163 5.430 1.00 48.16 163 GLY A C 1
ATOM 1210 O O . GLY A 1 163 ? -14.235 41.102 6.112 1.00 48.16 163 GLY A O 1
ATOM 1211 N N . GLU A 1 164 ? -13.011 40.346 4.388 1.00 48.53 164 GLU A N 1
ATOM 1212 C CA . GLU A 1 164 ? -12.502 41.667 3.968 1.00 48.53 164 GLU A CA 1
ATOM 1213 C C . GLU A 1 164 ? -13.223 42.218 2.719 1.00 48.53 164 GLU A C 1
ATOM 1215 O O . GLU A 1 164 ? -13.176 43.418 2.472 1.00 48.53 164 GLU A O 1
ATOM 1220 N N . PHE A 1 165 ? -13.939 41.382 1.952 1.00 50.97 165 PHE A N 1
ATOM 1221 C CA . PHE A 1 165 ? -14.639 41.830 0.735 1.00 50.97 165 PHE A CA 1
ATOM 1222 C C . PHE A 1 165 ? -16.070 42.349 0.964 1.00 50.97 165 PHE A C 1
ATOM 1224 O O . PHE A 1 165 ? -16.579 43.058 0.104 1.00 50.97 165 PHE A O 1
ATOM 1231 N N . ASP A 1 166 ? -16.667 42.119 2.140 1.00 51.88 166 ASP A N 1
ATOM 1232 C CA . ASP A 1 166 ? -17.983 42.677 2.520 1.00 51.88 166 ASP A CA 1
ATOM 1233 C C . ASP A 1 166 ? -17.890 43.935 3.411 1.00 51.88 166 ASP A C 1
ATOM 1235 O O . ASP A 1 166 ? -18.901 44.492 3.839 1.00 51.88 166 ASP A O 1
ATOM 1239 N N . ARG A 1 167 ? -16.677 44.432 3.701 1.00 51.88 167 ARG A N 1
ATOM 1240 C CA . ARG A 1 167 ? -16.452 45.582 4.603 1.00 51.88 167 ARG A CA 1
ATOM 1241 C C . ARG A 1 167 ? -16.380 46.952 3.919 1.00 51.88 167 ARG A C 1
ATOM 1243 O O . ARG A 1 167 ? -15.906 47.902 4.534 1.00 51.88 167 ARG A O 1
ATOM 1250 N N . HIS A 1 168 ? -16.893 47.088 2.697 1.00 49.62 168 HIS A N 1
ATOM 1251 C CA . HIS A 1 168 ? -16.976 48.393 2.025 1.00 49.62 168 HIS A CA 1
ATOM 1252 C C . HIS A 1 168 ? -18.337 49.098 2.119 1.00 49.62 168 HIS A C 1
ATOM 1254 O O . HIS A 1 168 ? -18.459 50.178 1.554 1.00 49.62 168 HIS A O 1
ATOM 1260 N N . ASP A 1 169 ? -19.318 48.581 2.874 1.00 52.47 169 ASP A N 1
ATOM 1261 C CA . ASP A 1 169 ? -20.631 49.253 2.959 1.00 52.47 169 ASP A CA 1
ATOM 1262 C C . ASP A 1 169 ? -21.272 49.318 4.359 1.00 52.47 169 ASP A C 1
ATOM 1264 O O . ASP A 1 169 ? -22.469 49.546 4.508 1.00 52.47 169 ASP A O 1
ATOM 1268 N N . GLN A 1 170 ? -20.482 49.164 5.429 1.00 50.06 170 GLN A N 1
ATOM 1269 C CA . GLN A 1 170 ? -20.964 49.383 6.802 1.00 50.06 170 GLN A CA 1
ATOM 1270 C C . GLN A 1 170 ? -20.178 50.490 7.501 1.00 50.06 170 GLN A C 1
ATOM 1272 O O . GLN A 1 170 ? -19.348 50.258 8.381 1.00 50.06 170 GLN A O 1
ATOM 1277 N N . ILE A 1 171 ? -20.484 51.731 7.123 1.00 47.59 171 ILE A N 1
ATOM 1278 C CA . ILE A 1 171 ? -20.191 52.899 7.953 1.00 47.59 171 ILE A CA 1
ATOM 1279 C C . ILE A 1 171 ? -21.094 52.798 9.191 1.00 47.59 171 ILE A C 1
ATOM 1281 O O . ILE A 1 171 ? -22.274 53.142 9.146 1.00 47.59 171 ILE A O 1
ATOM 1285 N N . GLN A 1 172 ? -20.556 52.292 10.300 1.00 48.66 172 GLN A N 1
ATOM 1286 C CA . GLN A 1 172 ? -21.236 52.344 11.594 1.00 48.66 172 GLN A CA 1
ATOM 1287 C C . GLN A 1 172 ? -21.372 53.818 12.026 1.00 48.66 172 GLN A C 1
ATOM 1289 O O . GLN A 1 172 ? -20.356 54.515 12.107 1.00 48.66 172 GLN A O 1
ATOM 1294 N N . PRO A 1 173 ? -22.580 54.332 12.315 1.00 48.62 173 PRO A N 1
ATOM 1295 C CA . PRO A 1 173 ? -22.723 55.668 12.875 1.00 48.62 173 PRO A CA 1
ATOM 1296 C C . PRO A 1 173 ? -22.139 55.692 14.295 1.00 48.62 173 PRO A C 1
ATOM 1298 O O . PRO A 1 173 ? -22.486 54.872 15.145 1.00 48.62 173 PRO A O 1
ATOM 1301 N N . THR A 1 174 ? -21.230 56.632 14.556 1.00 52.56 174 THR A N 1
ATOM 1302 C CA . THR A 1 174 ? -20.585 56.808 15.861 1.00 52.56 174 THR A CA 1
ATOM 1303 C C . THR A 1 174 ? -21.619 57.117 16.961 1.00 52.56 174 THR A C 1
ATOM 1305 O O . THR A 1 174 ? -22.483 57.973 16.754 1.00 52.56 174 THR A O 1
ATOM 1308 N N . PRO A 1 175 ? -21.535 56.504 18.163 1.00 52.59 175 PRO A N 1
ATOM 1309 C CA . PRO A 1 175 ? -22.573 56.625 19.199 1.00 52.59 175 PRO A CA 1
ATOM 1310 C C . PRO A 1 175 ? -22.719 57.998 19.883 1.00 52.59 175 PRO A C 1
ATOM 1312 O O . PRO A 1 175 ? -23.511 58.111 20.810 1.00 52.59 175 PRO A O 1
ATOM 1315 N N . ASN A 1 176 ? -21.971 59.036 19.488 1.00 56.66 176 ASN A N 1
ATOM 1316 C CA . ASN A 1 176 ? -21.936 60.326 20.199 1.00 56.66 176 ASN A CA 1
ATOM 1317 C C . ASN A 1 176 ? -21.787 61.546 19.270 1.00 56.66 176 ASN A C 1
ATOM 1319 O O . ASN A 1 176 ? -21.011 62.464 1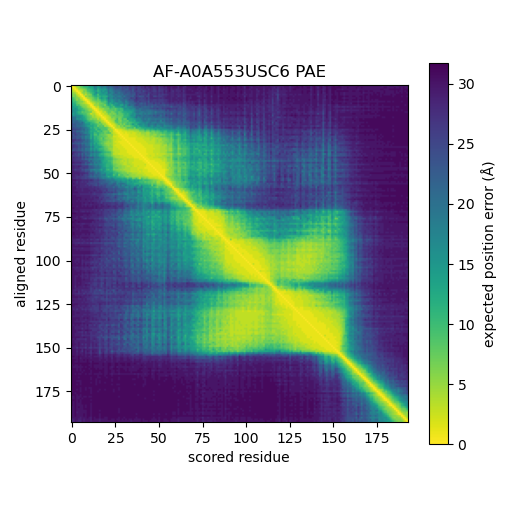9.533 1.00 56.66 176 ASN A O 1
ATOM 1323 N N . ALA A 1 177 ? -22.543 61.589 18.173 1.00 55.66 177 ALA A N 1
ATOM 1324 C CA . ALA A 1 177 ? -22.683 62.819 17.395 1.00 55.66 177 ALA A CA 1
ATOM 1325 C C . ALA A 1 177 ? -23.713 63.768 18.059 1.00 55.66 177 ALA A C 1
ATOM 1327 O O . ALA A 1 177 ? -24.817 63.325 18.394 1.00 55.66 177 ALA A O 1
ATOM 1328 N N . PRO A 1 178 ? -23.410 65.069 18.253 1.00 54.59 178 PRO A N 1
ATOM 1329 C CA . PRO A 1 178 ? -24.353 66.011 18.852 1.00 54.59 178 PRO A CA 1
ATOM 1330 C C . PRO A 1 178 ? -25.600 66.168 17.968 1.00 54.59 178 PRO A C 1
ATOM 1332 O O . PRO A 1 178 ? -25.505 66.387 16.759 1.00 54.59 178 PRO A O 1
ATOM 1335 N N . LYS A 1 179 ? -26.788 66.046 18.578 1.00 59.78 179 LYS A N 1
ATOM 1336 C CA . LYS A 1 179 ? -28.084 66.105 17.884 1.00 59.78 179 LYS A CA 1
ATOM 1337 C C . LYS A 1 179 ? -28.253 67.455 17.177 1.00 59.78 179 LYS A C 1
ATOM 1339 O O . LYS A 1 179 ? -28.338 68.498 17.821 1.00 59.78 179 LYS A O 1
ATOM 1344 N N . ARG A 1 180 ? -28.330 67.432 15.843 1.00 54.22 180 ARG A N 1
ATOM 1345 C CA . ARG A 1 180 ? -28.638 68.604 15.011 1.00 54.22 180 ARG A CA 1
ATOM 1346 C C . ARG A 1 180 ? -30.148 68.907 15.100 1.00 54.22 180 ARG A C 1
ATOM 1348 O O . ARG A 1 180 ? -30.937 67.965 15.025 1.00 54.22 180 ARG A O 1
ATOM 1355 N N . PRO A 1 181 ? -30.578 70.172 15.262 1.00 50.19 181 PRO A N 1
ATOM 1356 C CA . PRO A 1 181 ? -31.989 70.499 15.462 1.00 50.19 181 PRO A CA 1
ATOM 1357 C C . PRO A 1 181 ? -32.832 70.167 14.224 1.00 50.19 181 PRO A C 1
ATOM 1359 O O . PRO A 1 181 ? -32.495 70.537 13.097 1.00 50.19 181 PRO A O 1
ATOM 1362 N N . THR A 1 182 ? -33.941 69.466 14.450 1.00 52.94 182 THR A N 1
ATOM 1363 C CA . THR A 1 182 ? -34.921 69.067 13.439 1.00 52.94 182 THR A CA 1
ATOM 1364 C C . THR A 1 182 ? -35.750 70.277 12.992 1.00 52.94 182 THR A C 1
ATOM 1366 O O . THR A 1 182 ? -36.432 70.911 13.793 1.00 52.94 182 THR A O 1
ATOM 1369 N N . LYS A 1 183 ? -35.723 70.606 11.693 1.00 51.28 183 LYS A N 1
ATOM 1370 C CA . LYS A 1 183 ? -36.753 71.457 11.070 1.00 51.28 183 LYS A CA 1
ATOM 1371 C C . LYS A 1 183 ? -37.877 70.560 10.532 1.00 51.28 183 LYS A C 1
ATOM 1373 O O . LYS A 1 183 ? -37.566 69.534 9.926 1.00 51.28 183 LYS A O 1
ATOM 1378 N N . PRO A 1 184 ? -39.160 70.911 10.724 1.00 54.25 184 PRO A N 1
ATOM 1379 C CA . PRO A 1 184 ? -40.270 70.061 10.309 1.00 54.25 184 PRO A CA 1
ATOM 1380 C C . PRO A 1 184 ? -40.415 70.025 8.781 1.00 54.25 184 PRO A C 1
ATOM 1382 O O . PRO A 1 184 ? -40.459 71.060 8.114 1.00 54.25 184 PRO A O 1
ATOM 1385 N N . VAL A 1 185 ? -40.496 68.807 8.240 1.00 56.12 185 VAL A N 1
ATOM 1386 C CA . VAL A 1 185 ? -40.733 68.517 6.822 1.00 56.12 185 VAL A CA 1
ATOM 1387 C C . VAL A 1 185 ? -42.223 68.680 6.526 1.00 56.12 185 VAL A C 1
ATOM 1389 O O . VAL A 1 185 ? -43.073 68.050 7.151 1.00 56.12 185 VAL A O 1
ATOM 1392 N N . ARG A 1 186 ? -42.538 69.551 5.566 1.00 46.81 186 ARG A N 1
ATOM 1393 C CA . ARG A 1 186 ? -43.893 69.813 5.075 1.00 46.81 186 ARG A CA 1
ATOM 1394 C C . ARG A 1 186 ? -44.355 68.637 4.210 1.00 46.81 186 ARG A C 1
ATOM 1396 O O . ARG A 1 186 ? -43.774 68.380 3.160 1.00 46.81 186 ARG A O 1
ATOM 1403 N N . SER A 1 187 ? -45.401 67.947 4.646 1.00 53.94 187 SER A N 1
ATOM 1404 C CA . SER A 1 187 ? -46.078 66.891 3.895 1.00 53.94 187 SER A CA 1
ATOM 1405 C C . SER A 1 187 ? -46.842 67.463 2.697 1.00 53.94 187 SER A C 1
ATOM 1407 O O . SER A 1 187 ? -47.527 68.483 2.807 1.00 53.94 187 SER A O 1
ATOM 1409 N N . LYS A 1 188 ? -46.763 66.780 1.551 1.00 49.97 188 LYS A N 1
ATOM 1410 C CA . LYS A 1 188 ? -47.784 66.853 0.499 1.00 49.97 188 LYS A CA 1
ATOM 1411 C C . LYS A 1 188 ? -48.019 65.473 -0.126 1.00 49.97 188 LYS A C 1
ATOM 1413 O O . LYS A 1 188 ? -47.107 64.650 -0.104 1.00 49.97 188 LYS A O 1
ATOM 1418 N N . PRO A 1 189 ? -49.250 65.208 -0.596 1.00 53.56 189 PRO A N 1
ATOM 1419 C CA . PRO A 1 189 ? -49.821 63.874 -0.574 1.00 53.56 189 PRO A CA 1
ATOM 1420 C C . PRO A 1 189 ? -49.777 63.150 -1.921 1.00 53.56 189 PRO A C 1
ATOM 1422 O O . PRO A 1 189 ? -49.657 63.746 -2.988 1.00 53.56 189 PRO A O 1
ATOM 1425 N N . VAL A 1 190 ? -49.914 61.835 -1.779 1.00 50.38 190 VAL A N 1
ATOM 1426 C CA . VAL A 1 190 ? -50.084 60.780 -2.777 1.00 50.38 190 VAL A CA 1
ATOM 1427 C C . VAL A 1 190 ? -51.208 61.103 -3.764 1.00 50.38 190 VAL A C 1
ATOM 1429 O O . VAL A 1 190 ? -52.304 61.480 -3.354 1.00 50.38 190 VAL A O 1
ATOM 1432 N N . ALA A 1 191 ? -50.958 60.869 -5.052 1.00 48.84 191 ALA A N 1
ATOM 1433 C CA . ALA A 1 191 ? -52.002 60.700 -6.055 1.00 48.84 191 ALA A CA 1
ATOM 1434 C C . ALA A 1 191 ? -51.841 59.316 -6.695 1.00 48.84 191 ALA A C 1
ATOM 1436 O O . ALA A 1 191 ? -50.828 59.027 -7.328 1.00 48.84 191 ALA A O 1
ATOM 1437 N N . SER A 1 192 ? -52.841 58.465 -6.470 1.00 46.12 192 SER A N 1
ATOM 1438 C CA . SER A 1 192 ? -53.023 57.173 -7.126 1.00 46.12 192 SER A CA 1
ATOM 1439 C C . SER A 1 192 ? -53.526 57.354 -8.555 1.00 46.12 192 SER A C 1
ATOM 1441 O O . SER A 1 192 ? -54.446 58.144 -8.779 1.00 46.12 192 SER A O 1
ATOM 1443 N N . LYS A 1 193 ? -53.013 56.539 -9.474 1.00 42.75 193 LYS A N 1
ATOM 1444 C CA . LYS A 1 193 ? -53.802 55.653 -10.340 1.00 42.75 193 LYS A CA 1
ATOM 1445 C C . LYS A 1 193 ? -52.891 54.645 -11.024 1.00 42.75 193 LYS A C 1
ATOM 1447 O O . LYS A 1 193 ? -51.754 55.036 -11.358 1.00 42.75 193 LYS A O 1
#

Organism: NCBI:txid2592048

Radius of gyration: 36.58 Å; Cα contacts (8 Å, |Δi|>4): 26; chains: 1; bounding box: 123×93×58 Å

Solvent-accessible surface area (backbone atoms only — not comparable to full-atom values): 12108 Å² total; per-residue (Å²): 136,87,81,82,79,82,83,72,80,77,79,80,51,73,69,56,56,52,52,53,52,53,50,54,54,48,52,55,49,53,51,51,53,48,51,53,45,53,37,44,75,71,42,52,52,57,54,53,51,27,52,75,68,73,45,65,79,60,83,58,70,56,57,65,69,54,65,49,94,73,26,66,61,53,54,52,50,50,50,52,50,50,50,54,60,69,68,48,55,67,67,60,53,52,51,52,51,52,52,50,53,51,50,52,54,52,50,53,52,43,59,74,66,68,63,77,82,48,76,70,53,48,58,50,46,66,69,31,70,68,50,43,50,52,51,49,51,53,52,48,51,53,52,49,54,54,48,54,54,33,60,75,68,66,63,71,78,74,72,91,73,78,76,67,84,75,67,83,78,71,84,74,82,70,96,80,70,82,86,75,86,85,76,88,81,84,86,82,83,88,80,90,132

Foldseek 3Di:
DDDDDPDDPDPDDVVNVVVVVVVVVVVVVVVVVVVVVVCVVVCVVVCVVCVVVVVPPVPPPVVVVCPPPVNVVVVVVVVVVVVVVVPDDVVVVVVVVVVVVVVVVVVVVCVVVVDDQDPVNVVVCCVDPVSVVVVVVVVVVVVVVVVVVCVVVVVDPPVVPPPPPVPPPDPDPDPDDPDDDDDDDDDDDDDDD

Mean predicted aligned error: 20.44 Å

Secondary structure (DSSP, 8-state):
-PPP----PPPPPHHHHHHHHHHHHHHHHHHHHHHHHHHHHTTHHHHHHHHHTTSTT-SSHHHHHTTSTTHHHHHHHHHHHHHHHHTS-HHHHHHHHHHHHHHHHHHHHHHHTT----HHHHHHHHT-HHHHHHHHHHHHHHHHHHHHHHHHTT-----TTSSSSSTTS--PPPTT---PPPPPPPP------